Protein AF-A0A932U4M9-F1 (afdb_monomer)

Radius of gyration: 17.14 Å; Cα contacts (8 Å, |Δi|>4): 190; chains: 1; bounding box: 38×39×42 Å

Sequence (176 aa):
MEKLQESHAIDLQWHSYELRPRGAPPISPQYRASIESKRPALYERARTDYGLEMNPGPFGIDSRPALVGVKYAESQGRGNVFHAAVLRAYWQEAQAIDDLDVLTAIAASVGLETEAFRAALTDPLFAEAVDDDIAQAAAYGLQGVPALIFGEKYLVPGAVPYETLVQVVEEVKRKG

Nearest PDB structures (foldseek):
  5cp1-assembly1_A-2  TM=8.939E-01  e=1.500E-07  Deinococcus radiodurans R1 = ATCC 13939 = DSM 20539
  5cnw-assembly1_A  TM=8.885E-01  e=2.488E-07  Deinococcus radiodurans R1 = ATCC 13939 = DSM 20539
  5xwh-assembly1_A  TM=8.785E-01  e=3.116E-07  Deinococcus radiodurans R1 = ATCC 13939 = DSM 20539
  3kzq-assembly3_D-3  TM=7.619E-01  e=5.201E-05  Vibrio parahaemolyticus
  4zl7-assembly1_A  TM=7.193E-01  e=1.146E-03  Pseudomonas aeruginosa PAO1

pLDDT: mean 91.72, std 6.14, range [62.09, 98.75]

Solvent-accessible surface area (backbone atoms only — not comparable to fu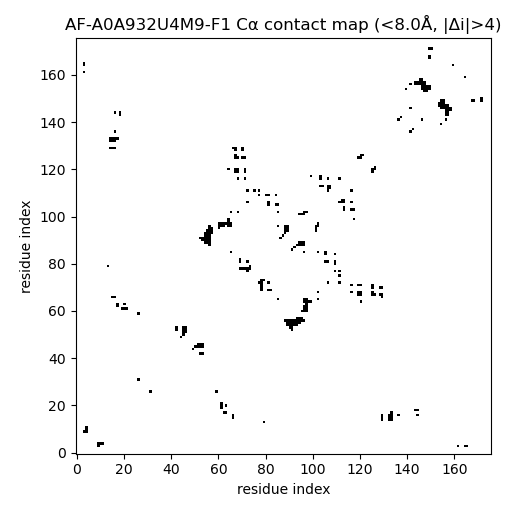ll-atom values): 10321 Å² total; per-residue (Å²): 108,69,73,54,45,74,76,36,100,58,88,86,81,88,73,46,74,70,97,66,50,94,86,56,76,77,83,48,70,67,59,48,52,58,50,62,71,47,44,63,62,52,39,51,45,35,36,74,78,66,70,38,74,71,33,59,27,69,84,90,66,55,58,62,57,45,45,21,46,32,48,50,29,43,79,71,79,36,23,70,62,43,45,52,48,51,51,42,36,26,40,51,64,43,35,54,54,59,37,68,67,55,47,38,54,51,38,43,76,69,72,43,61,49,66,63,49,58,52,42,64,74,35,63,70,28,51,48,56,38,51,52,32,38,53,50,40,50,74,73,64,56,87,66,80,55,62,46,69,49,91,90,70,47,77,44,80,47,90,69,58,70,71,57,53,52,54,51,53,55,52,49,64,76,76,107

Structure (mmCIF, N/CA/C/O backbone):
data_AF-A0A932U4M9-F1
#
_entry.id   AF-A0A932U4M9-F1
#
loop_
_atom_site.group_PDB
_atom_site.id
_atom_site.type_symbol
_atom_site.label_atom_id
_atom_site.label_alt_id
_atom_site.label_comp_id
_atom_site.label_asym_id
_atom_site.label_entity_id
_atom_site.label_seq_id
_atom_site.pdbx_PDB_ins_code
_atom_site.Cartn_x
_atom_site.Cartn_y
_atom_site.Cartn_z
_atom_site.occupancy
_atom_site.B_iso_or_equiv
_atom_site.auth_seq_id
_atom_site.auth_comp_id
_atom_site.auth_asym_id
_atom_site.auth_atom_id
_atom_site.pdbx_PDB_model_num
ATOM 1 N N . MET A 1 1 ? -0.095 5.387 12.270 1.00 78.69 1 MET A N 1
ATOM 2 C CA . MET A 1 1 ? -1.410 4.797 12.597 1.00 78.69 1 MET A CA 1
ATOM 3 C C . MET A 1 1 ? -1.341 3.925 13.837 1.00 78.69 1 MET A C 1
ATOM 5 O O . MET A 1 1 ? -2.195 4.106 14.686 1.00 78.69 1 MET A O 1
ATOM 9 N N . GLU A 1 2 ? -0.299 3.106 14.009 1.00 80.25 2 GLU A N 1
ATOM 10 C CA . GLU A 1 2 ? -0.061 2.303 15.229 1.00 80.25 2 GLU A CA 1
ATOM 11 C C . GLU A 1 2 ? -0.238 3.110 16.525 1.00 80.25 2 GLU A C 1
ATOM 13 O O . GLU A 1 2 ? -1.132 2.820 17.309 1.00 80.25 2 GLU A O 1
ATOM 18 N N . LYS A 1 3 ? 0.476 4.237 16.668 1.00 82.38 3 LYS A N 1
ATOM 19 C CA . LYS A 1 3 ? 0.311 5.162 17.808 1.00 82.38 3 LYS A CA 1
ATOM 20 C C . LYS A 1 3 ? -1.142 5.617 18.046 1.00 82.38 3 LYS A C 1
ATOM 22 O O . LYS A 1 3 ? -1.537 5.870 19.182 1.00 82.38 3 LYS A O 1
ATOM 27 N N . LEU A 1 4 ? -1.942 5.768 16.987 1.00 83.50 4 LEU A N 1
ATOM 28 C CA . LEU A 1 4 ? -3.352 6.161 17.097 1.00 83.50 4 LEU A CA 1
ATOM 29 C C . LEU A 1 4 ? -4.221 4.987 17.573 1.00 83.50 4 LEU A C 1
ATOM 31 O O . LEU A 1 4 ? -5.086 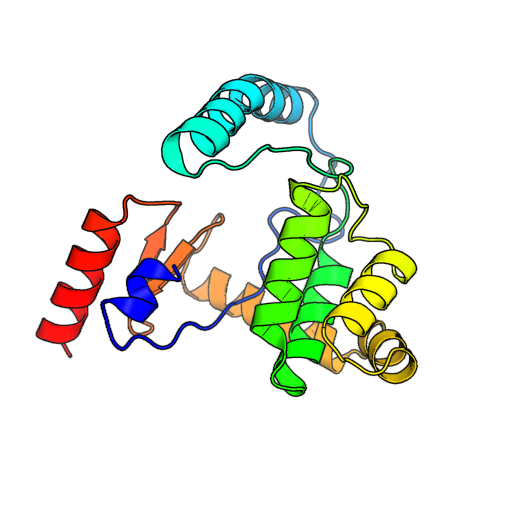5.208 18.409 1.00 83.50 4 LEU A O 1
ATOM 35 N N . GLN A 1 5 ? -3.953 3.762 17.106 1.00 84.56 5 GLN A N 1
ATOM 36 C CA . GLN A 1 5 ? -4.621 2.537 17.574 1.00 84.56 5 GLN A CA 1
ATOM 37 C C . GLN A 1 5 ? -4.255 2.180 19.022 1.00 84.56 5 GLN A C 1
ATOM 39 O O . GLN A 1 5 ? -5.084 1.671 19.766 1.00 84.56 5 GLN A O 1
ATOM 44 N N . GLU A 1 6 ? -3.024 2.462 19.448 1.00 83.75 6 GLU A N 1
ATOM 45 C CA . GLU A 1 6 ? -2.591 2.242 20.834 1.00 83.75 6 GLU A CA 1
ATOM 46 C C . GLU A 1 6 ? -3.241 3.232 21.807 1.00 83.75 6 GLU A C 1
ATOM 48 O O . GLU A 1 6 ? -3.572 2.883 22.938 1.00 83.75 6 GLU A O 1
ATOM 53 N N . SER A 1 7 ? -3.416 4.483 21.376 1.00 85.75 7 SER A N 1
ATOM 54 C CA . SER A 1 7 ? -3.969 5.552 22.214 1.00 85.75 7 SER A CA 1
ATOM 55 C C . SER A 1 7 ? -5.495 5.638 22.178 1.00 85.75 7 SER A C 1
ATOM 57 O O . SER A 1 7 ? -6.094 6.184 23.103 1.00 85.75 7 SER A O 1
ATOM 59 N N . HIS A 1 8 ? -6.133 5.124 21.125 1.00 83.38 8 HIS A N 1
ATOM 60 C CA . HIS A 1 8 ? -7.579 5.152 20.929 1.00 83.38 8 HIS A CA 1
ATOM 61 C C . HIS A 1 8 ? -8.041 3.779 20.443 1.00 83.38 8 HIS A C 1
ATOM 63 O O . HIS A 1 8 ? -7.444 3.217 19.535 1.00 83.38 8 HIS A O 1
ATOM 69 N N . ALA A 1 9 ? -9.143 3.266 20.995 1.00 82.75 9 ALA A N 1
ATOM 70 C CA . ALA A 1 9 ? -9.771 2.032 20.521 1.00 82.75 9 ALA A CA 1
ATOM 71 C C . ALA A 1 9 ? -10.416 2.249 19.139 1.00 82.75 9 ALA A C 1
ATOM 73 O O . ALA A 1 9 ? -11.623 2.461 19.031 1.00 82.75 9 ALA A O 1
ATOM 74 N N . ILE A 1 10 ? -9.588 2.270 18.096 1.00 84.38 10 ILE A N 1
ATOM 75 C CA . ILE A 1 10 ? -9.988 2.388 16.698 1.00 84.38 10 ILE A CA 1
ATOM 76 C C . ILE A 1 10 ? -9.687 1.080 15.970 1.00 84.38 10 ILE A C 1
ATOM 78 O O . ILE A 1 10 ? -8.604 0.507 16.112 1.00 84.38 10 ILE A O 1
ATOM 82 N N . ASP A 1 11 ? -10.650 0.631 15.175 1.00 83.88 11 ASP A N 1
ATOM 83 C CA . ASP A 1 11 ? -10.408 -0.419 14.198 1.00 83.88 11 ASP A CA 1
ATOM 84 C C . ASP A 1 11 ? -9.802 0.210 12.939 1.00 83.88 11 ASP A C 1
ATOM 86 O O . ASP A 1 11 ? -10.274 1.249 12.468 1.00 83.88 11 ASP A O 1
ATOM 90 N N . LEU A 1 12 ? -8.711 -0.370 12.441 1.00 84.88 12 LEU A N 1
ATOM 91 C CA . LEU A 1 12 ? -8.014 0.117 11.254 1.00 84.88 12 LEU A CA 1
ATOM 92 C C . LEU A 1 12 ? -8.169 -0.912 10.150 1.00 84.88 12 LEU A C 1
ATOM 94 O O . LEU A 1 12 ? -7.571 -1.986 10.205 1.00 84.88 12 LEU A O 1
ATOM 98 N N . GLN A 1 13 ? -8.894 -0.515 9.115 1.00 86.56 13 GLN A N 1
ATOM 99 C CA . GLN A 1 13 ? -9.017 -1.275 7.889 1.00 86.56 13 GLN A CA 1
ATOM 100 C C . GLN A 1 13 ? -8.225 -0.591 6.775 1.00 86.56 13 GLN A C 1
ATOM 102 O O . GLN A 1 13 ? -8.331 0.621 6.566 1.00 86.56 13 GLN A O 1
ATOM 107 N N . TRP A 1 14 ? -7.415 -1.375 6.068 1.00 90.38 14 TRP A N 1
ATOM 108 C CA . TRP A 1 14 ? -6.728 -0.922 4.866 1.00 90.38 14 TRP A CA 1
ATOM 109 C C . TRP A 1 14 ? -7.621 -1.144 3.649 1.00 90.38 14 TRP A C 1
ATOM 111 O O . TRP A 1 14 ? -8.297 -2.162 3.539 1.00 90.38 14 TRP A O 1
ATOM 121 N N . HIS A 1 15 ? -7.592 -0.185 2.729 1.00 92.94 15 HIS A N 1
ATOM 122 C CA . HIS A 1 15 ? -8.239 -0.300 1.429 1.00 92.94 15 HIS A CA 1
ATOM 123 C C . HIS A 1 15 ? -7.206 -0.067 0.331 1.00 92.94 15 HIS A C 1
ATOM 125 O O . HIS A 1 15 ? -6.347 0.816 0.426 1.00 92.94 15 HIS A O 1
ATOM 131 N N . SER A 1 16 ? -7.288 -0.889 -0.705 1.00 94.69 16 SER A N 1
ATOM 132 C CA . SER A 1 16 ? -6.449 -0.836 -1.889 1.00 94.69 16 SER A CA 1
ATOM 133 C C . SER A 1 16 ? -6.764 0.404 -2.715 1.00 94.69 16 SER A C 1
ATOM 135 O O . SER A 1 16 ? -7.911 0.816 -2.859 1.00 94.69 16 SER A O 1
ATOM 137 N N . TYR A 1 17 ? -5.728 1.009 -3.286 1.00 93.81 17 TYR A N 1
ATOM 138 C CA . TYR A 1 17 ? -5.887 2.142 -4.185 1.00 93.81 17 TYR A CA 1
ATOM 139 C C . TYR A 1 17 ? -4.744 2.178 -5.189 1.00 93.81 17 TYR A C 1
ATOM 141 O O . TYR A 1 17 ? -3.585 1.953 -4.837 1.00 93.81 17 TYR A O 1
ATOM 149 N N . GLU A 1 18 ? -5.056 2.542 -6.429 1.00 91.31 18 GLU A N 1
ATOM 150 C CA . GLU A 1 18 ? -4.075 2.682 -7.499 1.00 91.31 18 GLU A CA 1
ATOM 151 C C . GLU A 1 18 ? -3.967 4.139 -7.934 1.00 91.31 18 GLU A C 1
ATOM 153 O O . GLU A 1 18 ? -4.872 4.705 -8.542 1.00 91.31 18 GLU A O 1
ATOM 158 N N . LEU A 1 19 ? -2.812 4.757 -7.677 1.00 86.62 19 LEU A N 1
ATOM 159 C CA . LEU A 1 19 ? -2.510 6.083 -8.233 1.00 86.62 19 LEU A CA 1
ATOM 160 C C . LEU A 1 19 ? -2.426 6.050 -9.763 1.00 86.62 19 LEU A C 1
ATOM 162 O O . LEU A 1 19 ? -2.656 7.057 -10.432 1.00 86.62 19 LEU A O 1
ATOM 166 N N . ARG A 1 20 ? -2.022 4.903 -10.308 1.00 86.62 20 ARG A N 1
ATOM 167 C CA . ARG A 1 20 ? -1.816 4.679 -11.734 1.00 86.62 20 ARG A CA 1
ATOM 168 C C . ARG A 1 20 ? -2.322 3.279 -12.089 1.00 86.62 20 ARG A C 1
ATOM 170 O O . ARG A 1 20 ? -1.513 2.356 -12.092 1.00 86.62 20 ARG A O 1
ATOM 177 N N . PRO A 1 21 ? -3.626 3.118 -12.363 1.00 81.00 21 PRO A N 1
ATOM 178 C CA . PRO A 1 21 ? -4.179 1.824 -12.741 1.00 81.00 21 PRO A CA 1
ATOM 179 C C . PRO A 1 21 ? -3.586 1.334 -14.065 1.00 81.00 21 PRO A C 1
ATOM 181 O O . PRO A 1 21 ? -3.017 2.109 -14.849 1.00 81.00 21 PRO A O 1
ATOM 184 N N . ARG A 1 22 ? -3.747 0.038 -14.343 1.00 74.25 22 ARG A N 1
ATOM 185 C CA . ARG A 1 22 ? -3.297 -0.573 -15.599 1.00 74.25 22 ARG A CA 1
ATOM 186 C C . ARG A 1 22 ? -3.824 0.209 -16.807 1.00 74.25 22 ARG A C 1
ATOM 188 O O . ARG A 1 22 ? -5.007 0.516 -16.907 1.00 74.25 22 ARG A O 1
ATOM 195 N N . GLY A 1 23 ? -2.930 0.517 -17.745 1.00 78.12 23 GLY A N 1
ATOM 196 C CA . GLY A 1 23 ? -3.260 1.304 -18.938 1.00 78.12 23 GLY A CA 1
ATOM 197 C C . GLY A 1 23 ? -3.186 2.822 -18.745 1.00 78.12 23 GLY A C 1
ATOM 198 O O . GLY A 1 23 ? -3.383 3.557 -19.712 1.00 78.12 23 GLY A O 1
ATOM 199 N N . ALA A 1 24 ? -2.846 3.313 -17.546 1.00 82.88 24 ALA A N 1
ATOM 200 C CA . ALA A 1 24 ? -2.546 4.725 -17.343 1.00 82.88 24 ALA A CA 1
ATOM 201 C C . ALA A 1 24 ? -1.417 5.193 -18.289 1.00 82.88 24 ALA A C 1
ATOM 203 O O . ALA A 1 24 ? -0.416 4.487 -18.463 1.00 82.88 24 ALA A O 1
ATOM 204 N N . PRO A 1 25 ? -1.525 6.402 -18.873 1.00 85.12 25 PRO A N 1
ATOM 205 C CA . PRO A 1 25 ? -0.523 6.917 -19.801 1.00 85.12 25 PRO A CA 1
ATOM 206 C C . PRO A 1 25 ? 0.848 7.013 -19.120 1.00 85.12 25 PRO A C 1
ATOM 208 O O . PRO A 1 25 ? 0.896 7.306 -17.918 1.00 85.12 25 PRO A O 1
ATOM 211 N N . PRO A 1 26 ? 1.967 6.807 -19.841 1.00 85.06 26 PRO A N 1
ATOM 212 C CA . PRO A 1 26 ? 3.309 6.874 -19.267 1.00 85.06 26 PRO A CA 1
ATOM 213 C C . PRO A 1 26 ? 3.542 8.139 -18.438 1.00 85.06 26 PRO A C 1
ATOM 215 O O . PRO A 1 26 ? 3.002 9.207 -18.729 1.00 85.06 26 PRO A O 1
ATOM 218 N N . ILE A 1 27 ? 4.358 8.022 -17.391 1.00 86.88 27 ILE A N 1
ATOM 219 C CA . ILE A 1 27 ? 4.740 9.171 -16.565 1.00 86.88 27 ILE A CA 1
ATOM 220 C C . ILE A 1 27 ? 5.493 10.172 -17.444 1.00 86.88 27 ILE A C 1
ATOM 222 O O . ILE A 1 27 ? 6.535 9.839 -18.011 1.00 86.88 27 ILE A O 1
ATOM 226 N N . SER A 1 28 ? 4.974 11.398 -17.555 1.00 91.00 28 SER A N 1
ATOM 227 C CA . SER A 1 28 ? 5.647 12.439 -18.330 1.00 91.00 28 SER A CA 1
ATOM 228 C C . SER A 1 28 ? 6.997 12.805 -17.695 1.00 91.00 28 SER A C 1
ATOM 230 O O . SER A 1 28 ? 7.129 12.763 -16.465 1.00 91.00 28 SER A O 1
ATOM 232 N N . PRO A 1 29 ? 7.999 13.224 -18.492 1.00 92.88 29 PRO A N 1
ATOM 233 C CA . PRO A 1 29 ? 9.281 13.680 -17.957 1.00 92.88 29 PRO A CA 1
ATOM 234 C C . PRO A 1 29 ? 9.132 14.814 -16.934 1.00 92.88 29 PRO A C 1
ATOM 236 O O . PRO A 1 29 ? 9.836 14.837 -15.928 1.00 92.88 29 PRO A O 1
ATOM 239 N N . GLN A 1 30 ? 8.177 15.726 -17.149 1.00 93.75 30 GLN A N 1
ATOM 240 C CA . GLN A 1 30 ? 7.910 16.838 -16.235 1.00 93.75 30 GLN A CA 1
ATOM 241 C C . GLN A 1 30 ? 7.345 16.349 -14.898 1.00 93.75 30 GLN A C 1
ATOM 243 O O . GLN A 1 30 ? 7.782 16.803 -13.840 1.00 93.75 30 GLN A O 1
ATOM 248 N N . TYR A 1 31 ? 6.397 15.406 -14.926 1.00 89.50 31 TYR A N 1
ATOM 249 C CA . TYR A 1 31 ? 5.840 14.843 -13.699 1.00 89.50 31 TYR A CA 1
ATOM 250 C C . TYR A 1 31 ? 6.904 14.055 -12.929 1.00 89.50 31 TYR A C 1
ATOM 252 O O . TYR A 1 31 ? 7.046 14.239 -11.720 1.00 89.50 31 TYR A O 1
ATOM 260 N N . ARG A 1 32 ? 7.730 13.273 -13.635 1.00 90.56 32 ARG A N 1
ATOM 261 C CA . ARG A 1 32 ? 8.873 12.565 -13.048 1.00 90.56 32 ARG A CA 1
ATOM 262 C C . ARG A 1 32 ? 9.835 13.514 -12.339 1.00 90.56 32 ARG A C 1
ATOM 264 O O . ARG A 1 32 ? 10.116 13.316 -11.160 1.00 90.56 32 ARG A O 1
ATOM 271 N N . ALA A 1 33 ? 10.265 14.577 -13.018 1.00 92.75 33 ALA A N 1
ATOM 272 C CA . ALA A 1 33 ? 11.158 15.578 -12.441 1.00 92.75 33 ALA A CA 1
ATOM 273 C C . ALA A 1 33 ? 10.553 16.243 -11.190 1.00 92.75 33 ALA A C 1
ATOM 275 O O . ALA A 1 33 ? 11.270 16.550 -10.239 1.00 92.75 33 ALA A O 1
ATOM 276 N N . SER A 1 34 ? 9.227 16.426 -11.151 1.00 92.75 34 SER A N 1
ATOM 277 C CA . SER A 1 34 ? 8.537 16.977 -9.977 1.00 92.75 34 SER A CA 1
ATOM 278 C C . SER A 1 34 ? 8.531 16.038 -8.763 1.00 92.75 34 SER A C 1
ATOM 280 O O . SER A 1 34 ? 8.526 16.509 -7.627 1.00 92.75 34 SER A O 1
ATOM 282 N N . ILE A 1 35 ? 8.530 14.719 -8.989 1.00 90.81 35 ILE A N 1
ATOM 283 C CA . ILE A 1 35 ? 8.649 13.709 -7.929 1.00 90.81 35 ILE A CA 1
ATOM 284 C C . ILE A 1 35 ? 10.096 13.658 -7.443 1.00 90.81 35 ILE A C 1
ATOM 286 O O . ILE A 1 35 ? 10.353 13.729 -6.242 1.00 90.81 35 ILE A O 1
ATOM 290 N N . GLU A 1 36 ? 11.043 13.582 -8.378 1.00 91.94 36 GLU A N 1
ATOM 291 C CA . GLU A 1 36 ? 12.474 13.498 -8.084 1.00 91.94 36 GLU A CA 1
ATOM 292 C C . GLU A 1 36 ? 12.970 14.721 -7.301 1.00 91.94 36 GLU A C 1
ATOM 294 O O . GLU A 1 36 ? 13.728 14.556 -6.347 1.00 91.94 36 GLU A O 1
ATOM 299 N N . SER A 1 37 ? 12.482 15.929 -7.607 1.00 94.88 37 SER A N 1
ATOM 300 C CA . SER A 1 37 ? 12.868 17.152 -6.885 1.00 94.88 37 SER A CA 1
ATOM 301 C C . SER A 1 37 ? 12.367 17.210 -5.437 1.00 94.88 37 SER A C 1
ATOM 303 O O . SER A 1 37 ? 13.017 17.816 -4.588 1.00 94.88 37 SER A O 1
ATOM 305 N N . LYS A 1 38 ? 11.236 16.562 -5.127 1.00 92.69 38 LYS A N 1
ATOM 306 C CA . LYS A 1 38 ? 10.660 16.502 -3.769 1.00 92.69 38 LYS A CA 1
ATOM 307 C C . LYS A 1 38 ? 11.242 15.372 -2.921 1.00 92.69 38 LYS A C 1
ATOM 309 O O . LYS A 1 38 ? 11.125 15.396 -1.696 1.00 92.69 38 LYS A O 1
ATOM 314 N N . ARG A 1 39 ? 11.865 14.383 -3.563 1.00 92.81 39 ARG A N 1
ATOM 315 C CA . ARG A 1 39 ? 12.345 13.152 -2.930 1.00 92.81 39 ARG A CA 1
ATOM 316 C C . ARG A 1 39 ? 13.365 13.385 -1.802 1.00 92.81 39 ARG A C 1
ATOM 318 O O . ARG A 1 39 ? 13.183 12.777 -0.751 1.00 92.81 39 ARG A O 1
ATOM 325 N N . PRO A 1 40 ? 14.363 14.286 -1.932 1.00 94.75 40 PRO A N 1
ATOM 326 C CA . PRO A 1 40 ? 15.310 14.550 -0.846 1.00 94.75 40 PRO A CA 1
ATOM 327 C C . PRO A 1 40 ? 14.633 15.060 0.431 1.00 94.75 40 PRO A C 1
ATOM 329 O O . PRO A 1 40 ? 14.930 14.577 1.518 1.00 94.75 40 PRO A O 1
ATOM 332 N N . ALA A 1 41 ? 13.677 15.986 0.299 1.00 94.12 41 ALA A N 1
ATOM 333 C CA . ALA A 1 41 ? 12.944 16.523 1.443 1.00 94.12 41 ALA A CA 1
ATOM 334 C C . ALA A 1 41 ? 12.057 15.460 2.109 1.00 94.12 41 ALA A C 1
ATOM 336 O O . ALA A 1 41 ? 11.961 15.416 3.333 1.00 94.12 41 ALA A O 1
ATOM 337 N N . LEU A 1 42 ? 11.432 14.584 1.313 1.00 91.56 42 LEU A N 1
ATOM 338 C CA . LEU A 1 42 ? 10.665 13.452 1.834 1.00 91.56 42 LEU A CA 1
ATOM 339 C C . LEU A 1 42 ? 11.548 12.503 2.655 1.00 91.56 42 LEU A C 1
ATOM 341 O O . LEU A 1 42 ? 11.138 12.076 3.729 1.00 91.56 42 LEU A O 1
ATOM 345 N N . TYR A 1 43 ? 12.741 12.174 2.160 1.00 94.25 43 TYR A N 1
ATOM 346 C CA . TYR A 1 43 ? 13.642 11.230 2.828 1.00 94.25 43 TYR A CA 1
ATOM 347 C C . TYR A 1 43 ? 14.225 11.809 4.103 1.00 94.25 43 TYR A C 1
ATOM 349 O O . TYR A 1 43 ? 14.249 11.132 5.124 1.00 94.25 43 TYR A O 1
ATOM 357 N N . GLU A 1 44 ? 14.631 13.077 4.060 1.00 95.25 44 GLU A N 1
ATOM 358 C CA . GLU A 1 44 ? 15.110 13.761 5.252 1.00 95.25 44 GLU A CA 1
ATOM 359 C C . GLU A 1 44 ? 14.031 13.767 6.334 1.00 95.25 44 GLU A C 1
ATOM 361 O O . GLU A 1 44 ? 14.306 13.404 7.471 1.00 95.25 44 GLU A O 1
ATOM 366 N N . ARG A 1 45 ? 12.779 14.055 5.962 1.00 90.94 45 ARG A N 1
ATOM 367 C CA . ARG A 1 45 ? 11.653 13.995 6.893 1.00 90.94 45 ARG A CA 1
ATOM 368 C C . ARG A 1 45 ? 11.405 12.586 7.437 1.00 90.94 45 ARG A C 1
ATOM 370 O O . ARG A 1 45 ? 11.148 12.432 8.625 1.00 90.94 45 ARG A O 1
ATOM 377 N N . ALA A 1 46 ? 11.481 11.556 6.592 1.00 91.56 46 ALA A N 1
ATOM 378 C CA . ALA A 1 46 ? 11.349 10.165 7.028 1.00 91.56 46 ALA A CA 1
ATOM 379 C C . ALA A 1 46 ? 12.405 9.807 8.089 1.00 91.56 46 ALA A C 1
ATOM 381 O O . ALA A 1 46 ? 12.085 9.210 9.120 1.00 91.56 46 ALA A O 1
ATOM 382 N N . ARG A 1 47 ? 13.642 10.262 7.878 1.00 94.56 47 ARG A N 1
ATOM 383 C CA . ARG A 1 47 ? 14.766 10.054 8.788 1.00 94.56 47 ARG A CA 1
ATOM 384 C C . ARG A 1 47 ? 14.611 10.838 10.092 1.00 94.56 47 ARG A C 1
ATOM 386 O O . ARG A 1 47 ? 14.817 10.272 11.160 1.00 94.56 47 ARG A O 1
ATOM 393 N N . THR A 1 48 ? 14.252 12.121 10.033 1.00 94.00 48 THR A N 1
ATOM 394 C CA . THR A 1 48 ? 14.175 12.984 11.224 1.00 94.00 48 THR A CA 1
ATOM 395 C C . THR A 1 48 ? 12.948 12.716 12.080 1.00 94.00 48 THR A C 1
ATOM 397 O O . THR A 1 48 ? 13.063 12.670 13.302 1.00 94.00 48 THR A O 1
ATOM 400 N N . ASP A 1 49 ? 11.785 12.542 11.454 1.00 88.50 49 ASP A N 1
ATOM 401 C CA . ASP A 1 49 ? 10.506 12.472 12.165 1.00 88.50 49 ASP A CA 1
ATOM 402 C C . ASP A 1 49 ? 10.193 11.037 12.607 1.00 88.50 49 ASP A C 1
ATOM 404 O O . ASP A 1 49 ? 9.497 10.834 13.603 1.00 88.50 49 ASP A O 1
ATOM 408 N N . TYR A 1 50 ? 10.699 10.041 11.867 1.00 86.12 50 TYR A N 1
ATOM 409 C CA . TYR A 1 50 ? 10.333 8.634 12.049 1.00 86.12 50 TYR A CA 1
ATOM 410 C C . TYR A 1 50 ? 11.530 7.683 12.181 1.00 86.12 50 TYR A C 1
ATOM 412 O O . TYR A 1 50 ? 11.321 6.498 12.426 1.00 86.12 50 TYR A O 1
ATOM 420 N N . GLY A 1 51 ? 12.773 8.159 12.036 1.00 91.06 51 GLY A N 1
ATOM 421 C CA . GLY A 1 51 ? 13.961 7.298 12.097 1.00 91.06 51 GLY A CA 1
ATOM 422 C C . GLY A 1 51 ? 14.046 6.284 10.952 1.00 91.06 51 GLY A C 1
ATOM 423 O O . GLY A 1 51 ? 14.684 5.245 11.109 1.00 91.06 51 GLY A O 1
ATOM 424 N N . LEU A 1 52 ? 13.378 6.554 9.826 1.00 91.12 52 LEU A N 1
ATOM 425 C CA . LEU A 1 52 ? 13.291 5.647 8.684 1.00 91.12 52 LEU A CA 1
ATOM 426 C C . LEU A 1 52 ? 14.268 6.057 7.582 1.00 91.12 52 LEU A C 1
ATOM 428 O O . LEU A 1 52 ? 14.180 7.158 7.039 1.00 91.12 52 LEU A O 1
ATOM 432 N N . GLU A 1 53 ? 15.152 5.135 7.211 1.00 94.62 53 GLU A N 1
ATOM 433 C CA . GLU A 1 53 ? 15.989 5.264 6.018 1.00 94.62 53 GLU A CA 1
ATOM 434 C C . GLU A 1 53 ? 15.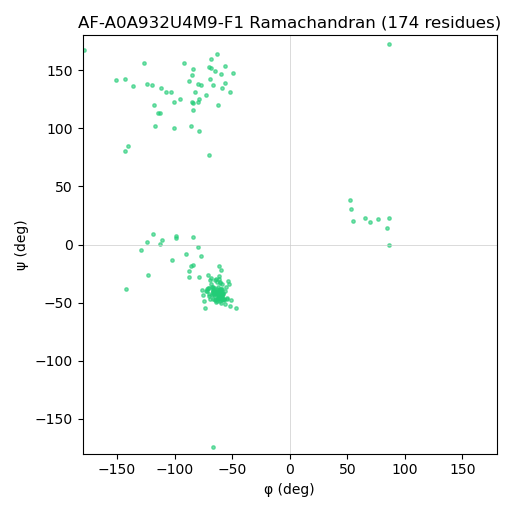214 4.775 4.788 1.00 94.62 53 GLU A C 1
ATOM 436 O O . GLU A 1 53 ? 14.743 3.639 4.735 1.00 94.62 53 GLU A O 1
ATOM 441 N N . MET A 1 54 ? 15.065 5.652 3.795 1.00 95.00 54 MET A N 1
ATOM 442 C CA . MET A 1 54 ? 14.270 5.392 2.593 1.00 95.00 54 MET A CA 1
ATOM 443 C C . MET A 1 54 ? 15.155 4.890 1.449 1.00 95.00 54 MET A C 1
ATOM 445 O O . MET A 1 54 ? 16.081 5.574 1.013 1.00 95.00 54 MET A O 1
ATOM 449 N N . ASN A 1 55 ? 14.807 3.739 0.887 1.00 95.88 55 ASN A N 1
ATOM 450 C CA . ASN A 1 55 ? 15.440 3.141 -0.282 1.00 95.88 55 ASN A CA 1
ATOM 451 C C . ASN A 1 55 ? 14.359 2.464 -1.146 1.00 95.88 55 ASN A C 1
ATOM 453 O O . ASN A 1 55 ? 14.127 1.260 -1.010 1.00 95.88 55 ASN A O 1
ATOM 457 N N . PRO A 1 56 ? 13.628 3.242 -1.972 1.00 94.81 56 PRO A N 1
ATOM 458 C CA . PRO A 1 56 ? 12.481 2.729 -2.698 1.00 94.81 56 PRO A CA 1
ATOM 459 C C . PRO A 1 56 ? 12.892 1.758 -3.802 1.00 94.81 56 PRO A C 1
ATOM 461 O O . PRO A 1 56 ? 13.955 1.899 -4.411 1.00 94.81 56 PRO A O 1
ATOM 464 N N . GLY A 1 57 ? 11.980 0.849 -4.122 1.00 95.00 57 GLY A N 1
ATOM 465 C CA . GLY A 1 57 ? 12.066 -0.036 -5.265 1.00 95.00 57 GLY A CA 1
ATOM 466 C C . GLY A 1 57 ? 11.966 0.698 -6.603 1.00 95.00 57 GLY A C 1
ATOM 467 O O . GLY A 1 57 ? 11.951 1.937 -6.671 1.00 95.00 57 GLY A O 1
ATOM 468 N N . PRO A 1 58 ? 11.914 -0.069 -7.701 1.00 93.56 58 PRO A N 1
ATOM 469 C CA . PRO A 1 58 ? 11.878 0.488 -9.042 1.00 93.56 58 PRO A CA 1
ATOM 470 C C . PRO A 1 58 ? 10.675 1.415 -9.243 1.00 93.56 58 PRO A C 1
ATOM 472 O O . PRO A 1 58 ? 9.543 1.116 -8.872 1.00 93.56 58 PRO A O 1
ATOM 475 N N . PHE A 1 59 ? 10.925 2.569 -9.855 1.00 89.88 59 PHE A N 1
ATOM 476 C CA . PHE A 1 59 ? 9.883 3.553 -10.113 1.00 89.88 59 PHE A CA 1
ATOM 477 C C . PHE A 1 59 ? 9.004 3.143 -11.298 1.00 89.88 59 PHE A C 1
ATOM 479 O O . PHE A 1 59 ? 9.518 2.786 -12.357 1.00 89.88 59 PHE A O 1
ATOM 486 N N . GLY A 1 60 ? 7.687 3.314 -11.158 1.00 87.19 60 GLY A N 1
ATOM 487 C CA . GLY A 1 60 ? 6.729 3.100 -12.247 1.00 87.19 60 GLY A CA 1
ATOM 488 C C . GLY A 1 60 ? 6.274 1.652 -12.429 1.00 87.19 60 GLY A C 1
ATOM 489 O O . GLY A 1 60 ? 5.684 1.353 -13.464 1.00 87.19 60 GLY A O 1
ATOM 490 N N . ILE A 1 61 ? 6.534 0.790 -11.444 1.00 91.00 61 I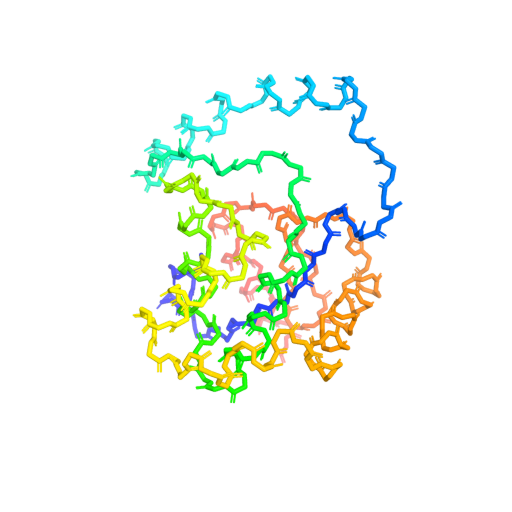LE A N 1
ATOM 491 C CA . ILE A 1 61 ? 5.998 -0.574 -11.384 1.00 91.00 61 ILE A CA 1
ATOM 492 C C . ILE A 1 61 ? 4.484 -0.588 -11.140 1.00 91.00 61 ILE A C 1
ATOM 494 O O . ILE A 1 61 ? 3.913 0.389 -10.643 1.00 91.00 61 ILE A O 1
ATOM 498 N N . ASP A 1 62 ? 3.845 -1.704 -11.486 1.00 91.88 62 ASP A N 1
ATOM 499 C CA . ASP A 1 62 ? 2.421 -1.947 -11.244 1.00 91.88 62 ASP A CA 1
ATOM 500 C C . ASP A 1 62 ? 2.213 -2.480 -9.818 1.00 91.88 62 ASP A C 1
ATOM 502 O O . ASP A 1 62 ? 2.669 -3.567 -9.482 1.00 91.88 62 ASP A O 1
ATOM 506 N N . SER A 1 63 ? 1.515 -1.735 -8.958 1.00 94.81 63 SER A N 1
ATOM 507 C CA . SER A 1 63 ? 1.222 -2.194 -7.595 1.00 94.81 63 SER A CA 1
ATOM 508 C C . SER A 1 63 ? 0.095 -3.228 -7.525 1.00 94.81 63 SER A C 1
ATOM 510 O O . SER A 1 63 ? -0.099 -3.813 -6.458 1.00 94.81 63 SER A O 1
ATOM 512 N N . ARG A 1 64 ? -0.650 -3.474 -8.616 1.00 95.62 64 ARG A N 1
ATOM 513 C CA . ARG A 1 64 ? -1.806 -4.386 -8.632 1.00 95.62 64 ARG A CA 1
ATOM 514 C C . ARG A 1 64 ? -1.493 -5.766 -8.047 1.00 95.62 64 ARG A C 1
ATOM 516 O O . ARG A 1 64 ? -2.274 -6.203 -7.204 1.00 95.62 64 ARG A O 1
ATOM 523 N N . PRO A 1 65 ? -0.391 -6.459 -8.408 1.00 96.69 65 PRO A N 1
ATOM 524 C CA . PRO A 1 65 ? -0.104 -7.783 -7.853 1.00 96.69 65 PRO A CA 1
ATOM 525 C C . PRO A 1 65 ? 0.044 -7.754 -6.328 1.00 96.69 65 PRO A C 1
ATOM 527 O O . PRO A 1 65 ? -0.480 -8.624 -5.633 1.00 96.69 65 PRO A O 1
ATOM 530 N N . ALA A 1 66 ? 0.683 -6.712 -5.791 1.00 97.56 66 ALA A N 1
ATOM 531 C CA . ALA A 1 66 ? 0.830 -6.537 -4.353 1.00 97.56 66 ALA A CA 1
ATOM 532 C C . ALA A 1 66 ? -0.520 -6.272 -3.666 1.00 97.56 66 ALA A C 1
ATOM 534 O O . ALA A 1 66 ? -0.781 -6.836 -2.605 1.00 97.56 66 ALA A O 1
ATOM 535 N N . LEU A 1 67 ? -1.393 -5.462 -4.279 1.00 97.69 67 LEU A N 1
ATOM 536 C CA . LEU A 1 67 ? -2.743 -5.175 -3.771 1.00 97.69 67 LEU A CA 1
ATOM 537 C C . LEU A 1 67 ? 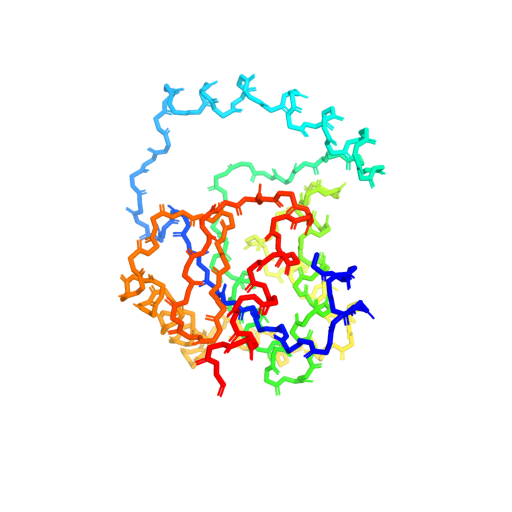-3.626 -6.433 -3.750 1.00 97.69 67 LEU A C 1
ATOM 539 O O . LEU A 1 67 ? -4.284 -6.709 -2.750 1.00 97.69 67 LEU A O 1
ATOM 543 N N . VAL A 1 68 ? -3.575 -7.246 -4.807 1.00 98.00 68 VAL A N 1
ATOM 544 C CA . VAL A 1 68 ? -4.245 -8.558 -4.859 1.00 98.00 68 VAL A CA 1
ATOM 545 C C . VAL A 1 68 ? -3.718 -9.472 -3.747 1.00 98.00 68 VAL A C 1
ATOM 547 O O . VAL A 1 68 ? -4.499 -10.089 -3.021 1.00 98.00 68 VAL A O 1
ATOM 550 N N . GLY A 1 69 ? -2.397 -9.504 -3.546 1.00 98.19 69 GLY A N 1
ATOM 551 C CA . GLY A 1 69 ? -1.769 -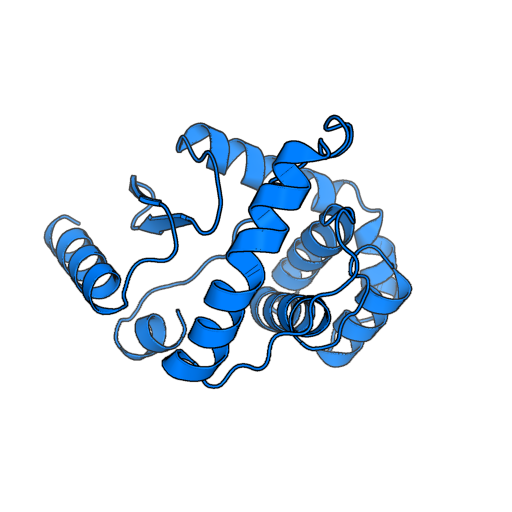10.242 -2.449 1.00 98.19 69 GLY A CA 1
ATOM 552 C C . GLY A 1 69 ? -2.246 -9.792 -1.063 1.00 98.19 69 GLY A C 1
ATOM 553 O O . GLY A 1 69 ? -2.470 -10.635 -0.193 1.00 98.19 69 GLY A O 1
ATOM 554 N N . VAL A 1 70 ? -2.471 -8.486 -0.861 1.00 98.06 70 VAL A N 1
ATOM 555 C CA . VAL A 1 70 ? -3.059 -7.947 0.378 1.00 98.06 70 VAL A CA 1
ATOM 556 C C . VAL A 1 70 ? -4.473 -8.492 0.587 1.00 98.06 70 VAL A C 1
ATOM 558 O O . VAL A 1 70 ? -4.757 -8.965 1.684 1.00 98.06 70 VAL A O 1
ATOM 561 N N . LYS A 1 71 ? -5.328 -8.525 -0.445 1.00 98.31 71 LYS A N 1
ATOM 562 C CA . LYS A 1 71 ? -6.695 -9.073 -0.336 1.00 98.31 71 LYS A CA 1
ATOM 563 C C . LYS A 1 71 ? -6.725 -10.543 0.046 1.00 98.31 71 LYS A C 1
ATOM 565 O O . LYS A 1 71 ? -7.501 -10.949 0.914 1.00 98.31 71 LYS A O 1
ATOM 570 N N . TYR A 1 72 ? -5.832 -11.338 -0.530 1.00 98.44 72 TYR A N 1
ATOM 571 C CA . TYR A 1 72 ? -5.674 -12.715 -0.086 1.00 98.44 72 TYR A CA 1
ATOM 572 C C . TYR A 1 72 ? -5.200 -12.788 1.369 1.00 98.44 72 TYR A C 1
ATOM 574 O O . TYR A 1 72 ? -5.806 -13.494 2.176 1.00 98.44 72 TYR A O 1
ATOM 582 N N . ALA A 1 73 ? -4.167 -12.031 1.744 1.00 98.06 73 ALA A N 1
ATOM 583 C CA . ALA A 1 73 ? -3.650 -12.027 3.109 1.00 98.06 73 ALA A CA 1
ATOM 584 C C . ALA A 1 73 ? -4.713 -11.598 4.138 1.00 98.06 73 ALA A C 1
ATOM 586 O O . ALA A 1 73 ? -4.780 -12.178 5.223 1.00 98.06 73 ALA A O 1
ATOM 587 N N . GLU A 1 74 ? -5.570 -10.629 3.808 1.00 96.75 74 GLU A N 1
ATOM 588 C CA . GLU A 1 74 ? -6.729 -10.217 4.611 1.00 96.75 74 GLU A CA 1
ATOM 589 C C . GLU A 1 74 ? -7.683 -11.387 4.863 1.00 96.75 74 GLU A C 1
ATOM 591 O O . GLU A 1 74 ? -8.023 -11.644 6.018 1.00 96.75 74 GLU A O 1
ATOM 596 N N . SER A 1 75 ? -8.022 -12.165 3.826 1.00 97.00 75 SER A N 1
ATOM 597 C CA . SER A 1 75 ? -8.881 -13.356 3.963 1.00 97.00 75 SER A CA 1
ATOM 598 C C . SER A 1 75 ? -8.309 -14.422 4.911 1.00 97.00 75 SER A C 1
ATOM 600 O O . SER A 1 75 ? -9.053 -15.228 5.465 1.00 97.00 75 SER A O 1
ATOM 602 N N . GLN A 1 76 ? -6.991 -14.403 5.129 1.00 97.81 76 GLN A N 1
ATOM 603 C CA . GLN A 1 76 ? -6.267 -15.305 6.027 1.00 97.81 76 GLN A CA 1
ATOM 604 C C . GLN A 1 76 ? -5.966 -14.675 7.402 1.00 97.81 76 GLN A C 1
ATOM 606 O O . GLN A 1 76 ? -5.207 -15.240 8.191 1.00 97.81 76 GLN A O 1
ATOM 611 N N . GLY A 1 77 ? -6.502 -13.484 7.701 1.00 96.06 77 GLY A N 1
ATOM 612 C CA . GLY A 1 77 ? -6.234 -12.757 8.949 1.00 96.06 77 GLY A CA 1
ATOM 613 C C . GLY A 1 77 ? -4.802 -12.212 9.060 1.00 96.06 77 GLY A C 1
ATOM 614 O O . GLY A 1 77 ? -4.321 -11.931 10.156 1.00 96.06 77 GLY A O 1
ATOM 615 N N . ARG A 1 78 ? -4.095 -12.083 7.932 1.00 96.75 78 ARG A N 1
ATOM 616 C CA . ARG A 1 78 ? -2.684 -11.666 7.824 1.00 96.75 78 ARG A CA 1
ATOM 617 C C . ARG A 1 78 ? -2.497 -10.374 7.019 1.00 96.75 78 ARG A C 1
ATOM 619 O O . ARG A 1 78 ? -1.360 -9.995 6.749 1.00 96.75 78 ARG A O 1
ATOM 626 N N . GLY A 1 79 ? -3.582 -9.681 6.667 1.00 94.94 79 GLY A N 1
ATOM 627 C CA . GLY A 1 79 ? -3.559 -8.471 5.834 1.00 94.94 79 GLY A CA 1
ATOM 628 C C . GLY A 1 79 ? -2.585 -7.403 6.335 1.00 94.94 79 GLY A C 1
ATOM 629 O O . GLY A 1 79 ? -1.684 -7.001 5.604 1.00 94.94 79 GLY A O 1
ATOM 630 N N . ASN A 1 80 ? -2.686 -7.023 7.613 1.00 92.62 80 ASN A N 1
ATOM 631 C CA . ASN A 1 80 ? -1.846 -5.973 8.205 1.00 92.62 80 ASN A CA 1
ATOM 632 C C . ASN A 1 80 ? -0.347 -6.303 8.152 1.00 92.62 80 ASN A C 1
ATOM 634 O O . ASN A 1 80 ? 0.461 -5.463 7.757 1.00 92.62 80 ASN A O 1
ATOM 638 N N . VAL A 1 81 ? 0.031 -7.529 8.530 1.00 95.88 81 VAL A N 1
ATOM 639 C CA . VAL A 1 81 ? 1.444 -7.941 8.551 1.00 95.88 81 VAL A CA 1
ATOM 640 C C . VAL A 1 81 ? 2.010 -8.094 7.141 1.00 95.88 81 VAL A C 1
ATOM 642 O O . VAL A 1 81 ? 3.149 -7.699 6.901 1.00 95.88 81 VAL A O 1
ATOM 645 N N . PHE A 1 82 ? 1.213 -8.593 6.192 1.00 97.94 82 PHE A N 1
ATOM 646 C CA . PHE A 1 82 ? 1.609 -8.676 4.788 1.00 97.94 82 PHE A CA 1
ATOM 647 C C . PHE A 1 82 ? 1.773 -7.280 4.174 1.00 97.94 82 PHE A C 1
ATOM 649 O O . PHE A 1 82 ? 2.801 -6.994 3.565 1.00 97.94 82 PHE A O 1
ATOM 656 N N . HIS A 1 83 ? 0.811 -6.381 4.395 1.00 96.62 83 HIS A N 1
ATOM 657 C CA . HIS A 1 83 ? 0.867 -5.003 3.912 1.00 96.62 83 HIS A CA 1
ATOM 658 C C . HIS A 1 83 ? 2.110 -4.262 4.428 1.00 96.62 83 HIS A C 1
ATOM 660 O O . HIS A 1 83 ? 2.839 -3.652 3.645 1.00 96.62 83 HIS A O 1
ATOM 666 N N . ALA A 1 84 ? 2.403 -4.368 5.728 1.00 95.38 84 ALA A N 1
ATOM 667 C CA . ALA A 1 84 ? 3.603 -3.781 6.318 1.00 95.38 84 ALA A CA 1
ATOM 668 C C . ALA A 1 84 ? 4.892 -4.346 5.694 1.00 95.38 84 ALA A C 1
ATOM 670 O O . ALA A 1 84 ? 5.822 -3.590 5.403 1.00 95.38 84 ALA A O 1
ATOM 671 N N . ALA A 1 85 ? 4.938 -5.657 5.437 1.00 98.19 85 ALA A N 1
ATOM 672 C CA . ALA A 1 85 ? 6.080 -6.302 4.800 1.00 98.19 85 ALA A CA 1
ATOM 673 C C . ALA A 1 85 ? 6.267 -5.857 3.337 1.00 98.19 85 ALA A C 1
ATOM 675 O O . ALA A 1 85 ? 7.393 -5.572 2.939 1.00 98.19 85 ALA A O 1
ATOM 676 N N . VAL A 1 86 ? 5.186 -5.690 2.564 1.00 98.25 86 VAL A N 1
ATOM 677 C CA . VAL A 1 86 ? 5.234 -5.126 1.200 1.00 98.25 86 VAL A CA 1
ATOM 678 C C . VAL A 1 86 ? 5.742 -3.684 1.210 1.00 98.25 86 VAL A C 1
ATOM 680 O O . VAL A 1 86 ? 6.619 -3.334 0.418 1.00 98.25 86 VAL A O 1
ATOM 683 N N . LEU A 1 87 ? 5.239 -2.840 2.119 1.00 95.88 87 LEU A N 1
ATOM 684 C CA . LEU A 1 87 ? 5.718 -1.462 2.250 1.00 95.88 87 LEU A CA 1
ATOM 685 C C . LEU A 1 87 ? 7.204 -1.417 2.607 1.00 95.88 87 LEU A C 1
ATOM 687 O O . LEU A 1 87 ? 7.926 -0.593 2.056 1.00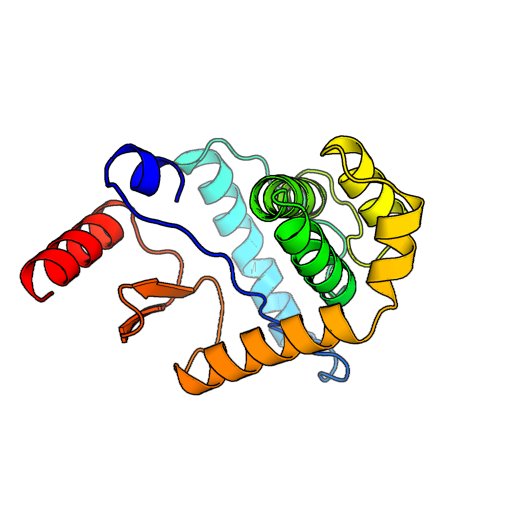 95.88 87 LEU A O 1
ATOM 691 N N . ARG A 1 88 ? 7.675 -2.299 3.494 1.00 97.12 88 ARG A N 1
ATOM 692 C CA . ARG A 1 88 ? 9.097 -2.413 3.835 1.00 97.12 88 ARG A CA 1
ATOM 693 C C . ARG A 1 88 ? 9.931 -2.859 2.633 1.00 97.12 88 ARG A C 1
ATOM 695 O O . ARG A 1 88 ? 10.910 -2.187 2.310 1.00 97.12 88 ARG A O 1
ATOM 702 N N . ALA A 1 89 ? 9.513 -3.924 1.952 1.00 98.31 89 ALA A N 1
ATOM 703 C CA . ALA A 1 89 ? 10.187 -4.457 0.773 1.00 98.31 89 ALA A CA 1
ATOM 704 C C . ALA A 1 89 ? 10.370 -3.376 -0.304 1.00 98.31 89 ALA A C 1
ATOM 706 O O . ALA A 1 89 ? 11.467 -3.182 -0.829 1.00 98.31 89 ALA A O 1
ATOM 707 N N . TYR A 1 90 ? 9.316 -2.602 -0.574 1.00 97.88 90 TYR A N 1
ATOM 708 C CA . TYR A 1 90 ? 9.396 -1.516 -1.539 1.00 97.88 90 TYR A CA 1
ATOM 709 C C . TYR A 1 90 ? 10.173 -0.314 -1.002 1.00 97.88 90 TYR A C 1
ATOM 711 O O . TYR A 1 90 ? 11.108 0.121 -1.653 1.00 97.88 90 TYR A O 1
ATOM 719 N N . TRP A 1 91 ? 9.818 0.257 0.153 1.00 96.12 91 TRP A N 1
ATOM 720 C CA . TRP A 1 91 ? 10.336 1.565 0.581 1.00 96.12 91 TRP A CA 1
ATOM 721 C C . TRP A 1 91 ? 11.696 1.536 1.279 1.00 96.12 91 TRP A C 1
ATOM 723 O O . TRP A 1 91 ? 12.318 2.592 1.381 1.00 96.12 91 TRP A O 1
ATOM 733 N N . GLN A 1 92 ? 12.152 0.383 1.769 1.00 96.50 92 GLN A N 1
ATOM 734 C CA . GLN A 1 92 ? 13.402 0.255 2.532 1.00 96.50 92 GLN A CA 1
ATOM 735 C C . GLN A 1 92 ? 14.383 -0.748 1.910 1.00 96.50 92 GLN A C 1
ATOM 737 O O . GLN A 1 92 ? 15.593 -0.619 2.090 1.00 96.50 92 GLN A O 1
ATOM 742 N N . GLU A 1 93 ? 13.892 -1.739 1.165 1.00 97.75 93 GLU A N 1
ATOM 743 C CA . GLU A 1 93 ? 14.720 -2.842 0.652 1.00 97.75 93 GLU A CA 1
ATOM 744 C C . GLU A 1 93 ? 14.907 -2.802 -0.872 1.00 97.75 93 GLU A C 1
ATOM 746 O O . GLU A 1 93 ? 15.546 -3.687 -1.437 1.00 97.75 93 GLU A O 1
ATOM 751 N N . ALA A 1 94 ? 14.392 -1.762 -1.535 1.00 97.75 94 ALA A N 1
ATOM 752 C CA . ALA A 1 94 ? 14.459 -1.559 -2.979 1.00 97.75 94 ALA A CA 1
ATOM 753 C C . ALA A 1 94 ? 13.947 -2.739 -3.833 1.00 97.75 94 ALA A C 1
ATOM 755 O O . ALA A 1 94 ? 14.408 -2.940 -4.960 1.00 97.75 94 ALA A O 1
ATOM 756 N N . GLN A 1 95 ? 12.982 -3.511 -3.330 1.00 98.31 95 GLN A N 1
ATOM 757 C CA . GLN A 1 95 ? 12.430 -4.657 -4.050 1.00 98.31 95 GLN A CA 1
ATOM 758 C C . GLN A 1 95 ? 11.324 -4.264 -5.040 1.00 98.31 95 GLN A C 1
ATOM 760 O O . GLN A 1 95 ? 10.600 -3.281 -4.856 1.00 98.31 95 GLN A O 1
ATOM 765 N N . ALA A 1 96 ? 11.195 -5.062 -6.100 1.00 97.62 96 ALA A N 1
ATOM 766 C CA . ALA A 1 96 ? 10.156 -4.944 -7.117 1.00 97.62 96 ALA A CA 1
ATOM 767 C C . ALA A 1 96 ? 8.899 -5.700 -6.659 1.00 97.62 96 ALA A C 1
ATOM 769 O O . ALA A 1 96 ? 8.855 -6.924 -6.693 1.00 97.62 96 ALA A O 1
ATOM 770 N N . ILE A 1 97 ? 7.888 -4.975 -6.176 1.00 97.25 97 ILE A N 1
ATOM 771 C CA . ILE A 1 97 ? 6.648 -5.575 -5.642 1.00 97.25 97 ILE A CA 1
ATOM 772 C C . ILE A 1 97 ? 5.613 -5.918 -6.729 1.00 97.25 97 ILE A C 1
ATOM 774 O O . ILE A 1 97 ? 4.493 -6.304 -6.413 1.00 97.25 97 ILE A O 1
ATOM 778 N N . ASP A 1 98 ? 5.975 -5.774 -8.002 1.00 95.50 98 ASP A N 1
ATOM 779 C CA . ASP A 1 98 ? 5.274 -6.333 -9.161 1.00 95.50 98 ASP A CA 1
ATOM 780 C C . ASP A 1 98 ? 5.791 -7.734 -9.543 1.00 95.50 98 ASP A C 1
ATOM 782 O O . ASP A 1 98 ? 5.177 -8.416 -10.364 1.00 95.50 98 ASP A O 1
ATOM 786 N N . ASP A 1 99 ? 6.885 -8.188 -8.922 1.00 97.50 99 ASP A N 1
ATOM 787 C CA . ASP A 1 99 ? 7.438 -9.531 -9.083 1.00 97.50 99 ASP A CA 1
ATOM 788 C C . ASP A 1 99 ? 6.722 -10.537 -8.160 1.00 97.50 99 ASP A C 1
ATOM 790 O O . ASP A 1 99 ? 6.700 -10.407 -6.931 1.00 97.50 99 ASP A O 1
ATOM 794 N N . LEU A 1 100 ? 6.144 -11.581 -8.760 1.00 97.31 100 LEU A N 1
ATOM 795 C CA . LEU A 1 100 ? 5.408 -12.625 -8.044 1.00 97.31 100 LEU A CA 1
ATOM 796 C C . LEU A 1 100 ? 6.308 -13.437 -7.102 1.00 97.31 100 LEU A C 1
ATOM 798 O O . LEU A 1 100 ? 5.828 -13.909 -6.070 1.00 97.31 100 LEU A O 1
ATOM 802 N N . ASP A 1 101 ? 7.592 -13.606 -7.417 1.00 98.25 101 ASP A N 1
ATOM 803 C CA . ASP A 1 101 ? 8.531 -14.337 -6.566 1.00 98.25 101 ASP A CA 1
ATOM 804 C C . ASP A 1 101 ? 8.888 -13.522 -5.321 1.00 98.25 101 ASP A C 1
ATOM 806 O O . ASP A 1 101 ? 8.903 -14.071 -4.215 1.00 98.25 101 ASP A O 1
ATOM 810 N N . VAL A 1 102 ? 9.067 -12.204 -5.474 1.00 98.50 102 VAL A N 1
ATOM 811 C CA . VAL A 1 102 ? 9.225 -11.267 -4.349 1.00 98.50 102 VAL A CA 1
ATOM 812 C C . VAL A 1 102 ? 7.993 -11.314 -3.447 1.00 98.50 102 VAL A C 1
ATOM 814 O O . VAL A 1 102 ? 8.116 -11.526 -2.240 1.00 98.50 102 VAL A O 1
ATOM 817 N N . LEU A 1 103 ? 6.791 -11.188 -4.016 1.00 98.62 103 LEU A N 1
ATOM 818 C CA . LEU A 1 103 ? 5.547 -11.228 -3.242 1.00 98.62 103 LEU A CA 1
ATOM 819 C C . LEU A 1 103 ? 5.332 -12.575 -2.544 1.00 98.62 103 LEU A C 1
ATOM 821 O O . LEU A 1 103 ? 4.894 -12.604 -1.395 1.00 98.62 103 LEU A O 1
ATOM 825 N N . THR A 1 104 ? 5.679 -13.685 -3.195 1.00 98.56 104 THR A N 1
ATOM 826 C CA . THR A 1 104 ? 5.578 -15.021 -2.591 1.00 98.56 104 THR A CA 1
ATOM 827 C C . THR A 1 104 ? 6.558 -15.183 -1.427 1.00 98.56 104 THR A C 1
ATOM 829 O O . THR A 1 104 ? 6.197 -15.748 -0.394 1.00 98.56 104 THR A O 1
ATOM 832 N N . ALA A 1 105 ? 7.781 -14.658 -1.545 1.00 98.62 105 ALA A N 1
ATOM 833 C CA . ALA A 1 105 ? 8.748 -14.662 -0.449 1.00 98.62 105 ALA A CA 1
ATOM 834 C C . ALA A 1 105 ? 8.257 -13.825 0.745 1.00 98.62 105 ALA A C 1
ATOM 836 O O . ALA A 1 105 ? 8.363 -14.256 1.896 1.00 98.62 105 ALA A O 1
ATOM 837 N N . ILE A 1 106 ? 7.651 -12.664 0.477 1.00 98.75 106 ILE A N 1
ATOM 838 C CA . ILE A 1 106 ? 7.004 -11.839 1.503 1.00 98.75 106 ILE A CA 1
ATOM 839 C C . ILE A 1 106 ? 5.859 -12.616 2.169 1.00 98.75 106 ILE A C 1
ATOM 841 O O . ILE A 1 106 ? 5.797 -12.664 3.398 1.00 98.75 106 ILE A O 1
ATOM 845 N N . ALA A 1 107 ? 5.001 -13.278 1.388 1.00 98.62 107 ALA A N 1
ATOM 846 C CA . ALA A 1 107 ? 3.893 -14.087 1.894 1.00 98.62 107 ALA A CA 1
ATOM 847 C C . ALA A 1 107 ? 4.383 -15.191 2.847 1.00 98.62 107 ALA A C 1
ATOM 849 O O . ALA A 1 107 ? 3.879 -15.315 3.967 1.00 98.62 107 ALA A O 1
ATOM 850 N N . ALA A 1 108 ? 5.430 -15.920 2.453 1.00 98.69 108 ALA A N 1
ATOM 851 C CA . ALA A 1 108 ? 6.063 -16.931 3.294 1.00 98.69 108 ALA A CA 1
ATOM 852 C C . ALA A 1 108 ? 6.584 -16.335 4.613 1.00 98.69 108 ALA A C 1
ATOM 854 O O . ALA A 1 108 ? 6.357 -16.900 5.684 1.00 98.69 108 ALA A O 1
ATOM 855 N N . SER A 1 109 ? 7.235 -15.166 4.557 1.00 98.50 109 SER A N 1
ATOM 856 C CA . SER A 1 109 ? 7.808 -14.506 5.740 1.00 98.50 109 SER A CA 1
ATOM 857 C C . SER A 1 109 ? 6.768 -14.128 6.801 1.00 98.50 109 SER A C 1
ATOM 859 O O . SER A 1 109 ? 7.084 -14.089 7.990 1.00 98.50 109 SER A O 1
ATOM 861 N N . VAL A 1 110 ? 5.515 -13.904 6.392 1.00 98.38 110 VAL A N 1
ATOM 862 C CA . VAL A 1 110 ? 4.403 -13.568 7.295 1.00 98.38 110 VAL A CA 1
ATOM 863 C C . VAL A 1 110 ? 3.519 -14.772 7.639 1.00 98.38 110 VAL A C 1
ATOM 865 O O . VAL A 1 110 ? 2.517 -14.619 8.346 1.00 98.38 110 VAL A O 1
ATOM 868 N N . GLY A 1 111 ? 3.909 -15.973 7.198 1.00 98.06 111 GLY A N 1
ATOM 869 C CA . GLY A 1 111 ? 3.266 -17.244 7.531 1.00 98.06 111 GLY A CA 1
ATOM 870 C C . GLY A 1 111 ? 2.093 -17.635 6.630 1.00 98.06 111 GLY A C 1
ATOM 871 O O . GLY A 1 111 ? 1.243 -18.404 7.073 1.00 98.06 111 GLY A O 1
ATOM 872 N N . LEU A 1 112 ? 2.017 -17.105 5.407 1.00 98.50 112 LEU A N 1
ATOM 873 C CA . LEU A 1 112 ? 1.071 -17.569 4.389 1.00 98.50 112 LEU A CA 1
ATOM 874 C C . LEU A 1 112 ? 1.648 -18.768 3.627 1.00 98.50 112 LEU A C 1
ATOM 876 O O . LEU A 1 112 ? 2.854 -18.848 3.393 1.00 98.50 112 LEU A O 1
ATOM 880 N N . GLU A 1 113 ? 0.776 -19.690 3.221 1.00 98.38 113 GLU A N 1
ATOM 881 C CA . GLU A 1 113 ? 1.153 -20.816 2.364 1.00 98.38 113 GLU A CA 1
ATOM 882 C C . GLU A 1 113 ? 1.410 -20.313 0.935 1.00 98.38 113 GLU A C 1
ATOM 884 O O . GLU A 1 113 ? 0.605 -19.565 0.373 1.00 98.38 113 GLU A O 1
ATOM 889 N N . THR A 1 114 ? 2.567 -20.665 0.377 1.00 98.06 114 THR A N 1
ATOM 890 C CA . THR A 1 114 ? 3.100 -20.064 -0.849 1.00 98.06 114 THR A CA 1
ATOM 891 C C . THR A 1 114 ? 2.349 -20.480 -2.104 1.00 98.06 114 THR A C 1
ATOM 893 O O . THR A 1 114 ? 2.148 -19.641 -2.980 1.00 98.06 114 THR A O 1
ATOM 896 N N . GLU A 1 115 ? 1.919 -21.736 -2.210 1.00 97.94 115 GLU A N 1
ATOM 897 C CA . GLU A 1 115 ? 1.198 -22.224 -3.390 1.00 97.94 115 GLU A CA 1
ATOM 898 C C . GLU A 1 115 ? -0.204 -21.611 -3.467 1.00 97.94 115 GLU A C 1
ATOM 900 O O . GLU A 1 115 ? -0.608 -21.096 -4.510 1.00 97.94 115 GLU A O 1
ATOM 905 N N . ALA A 1 116 ? -0.916 -21.562 -2.342 1.00 98.19 116 ALA A N 1
ATOM 906 C CA . ALA A 1 116 ? -2.206 -20.903 -2.212 1.00 98.19 116 ALA A CA 1
ATOM 907 C C . ALA A 1 116 ? -2.097 -19.393 -2.464 1.00 98.19 116 ALA A C 1
ATOM 909 O O . ALA A 1 116 ? -2.938 -18.830 -3.163 1.00 98.19 116 ALA A O 1
ATOM 910 N N . PHE A 1 117 ? -1.035 -18.744 -1.971 1.00 98.56 117 PHE A N 1
ATOM 911 C CA . PHE A 1 117 ? -0.768 -17.337 -2.272 1.00 98.56 117 PHE A CA 1
ATOM 912 C C . PHE A 1 117 ? -0.569 -17.112 -3.776 1.00 98.56 117 PHE A C 1
ATOM 914 O O . PHE A 1 117 ? -1.203 -16.234 -4.356 1.00 98.56 117 PHE A O 1
ATOM 921 N N . ARG A 1 118 ? 0.264 -17.926 -4.438 1.00 97.94 118 ARG A N 1
ATOM 922 C CA . ARG A 1 118 ? 0.483 -17.825 -5.890 1.00 97.94 118 ARG A CA 1
ATOM 923 C C . ARG A 1 118 ? -0.799 -18.047 -6.684 1.00 97.94 118 ARG A C 1
ATOM 925 O O . ARG A 1 118 ? -1.041 -17.307 -7.634 1.00 97.94 118 ARG A O 1
ATOM 932 N N . ALA A 1 119 ? -1.621 -19.020 -6.292 1.00 97.75 119 ALA A N 1
ATOM 933 C CA . ALA A 1 119 ? -2.919 -19.251 -6.918 1.00 97.75 119 ALA A CA 1
ATOM 934 C C . ALA A 1 119 ? -3.821 -18.010 -6.794 1.00 97.75 119 ALA A C 1
ATOM 936 O O . ALA A 1 119 ? -4.369 -17.540 -7.794 1.00 97.75 119 ALA A O 1
ATOM 937 N N . ALA A 1 120 ? -3.888 -17.427 -5.594 1.00 97.44 120 ALA A N 1
ATOM 938 C CA . ALA A 1 120 ? -4.685 -16.243 -5.300 1.00 97.44 120 ALA A CA 1
ATOM 939 C C . ALA A 1 120 ? -4.295 -15.007 -6.129 1.00 97.44 120 ALA A C 1
ATOM 941 O O . ALA A 1 120 ? -5.169 -14.230 -6.502 1.00 97.44 120 ALA A O 1
ATOM 942 N N . LEU A 1 121 ? -3.018 -14.839 -6.496 1.00 96.75 121 LEU A N 1
ATOM 943 C CA . LEU A 1 121 ? -2.572 -13.729 -7.358 1.00 96.75 121 LEU A CA 1
ATOM 944 C C . LEU A 1 121 ? -3.210 -13.742 -8.757 1.00 96.75 121 LEU A C 1
ATOM 946 O O . LEU A 1 121 ? -3.198 -12.725 -9.450 1.00 96.75 121 LEU A O 1
ATOM 950 N N . THR A 1 122 ? -3.751 -14.886 -9.177 1.00 94.88 122 THR A N 1
ATOM 951 C CA . THR A 1 122 ? -4.433 -15.060 -10.468 1.00 94.88 122 THR A CA 1
ATOM 952 C C . THR A 1 122 ? -5.928 -15.325 -10.333 1.00 94.88 122 THR A C 1
ATOM 954 O O . THR A 1 122 ? -6.612 -15.488 -11.343 1.00 94.88 122 THR A O 1
ATOM 957 N N . ASP A 1 123 ? -6.440 -15.357 -9.104 1.00 97.12 123 ASP A N 1
ATOM 958 C CA . ASP A 1 123 ? -7.853 -15.571 -8.828 1.00 97.12 123 ASP A CA 1
ATOM 959 C C . ASP A 1 123 ? -8.633 -14.257 -9.039 1.00 97.12 123 ASP A C 1
ATOM 961 O O . ASP A 1 123 ? -8.317 -13.242 -8.400 1.00 97.12 123 ASP A O 1
ATOM 965 N N . PRO A 1 124 ? -9.655 -14.246 -9.918 1.00 97.00 124 PRO A N 1
ATOM 966 C CA . PRO A 1 124 ? -10.500 -13.077 -10.135 1.00 97.00 124 PRO A CA 1
ATOM 967 C C . PRO A 1 124 ? -11.121 -12.519 -8.853 1.00 97.00 124 PRO A C 1
ATOM 969 O O . PRO A 1 124 ? -11.266 -11.306 -8.755 1.00 97.00 124 PRO A O 1
ATOM 972 N N . LEU A 1 125 ? -11.408 -13.360 -7.854 1.00 97.69 125 LEU A N 1
ATOM 973 C CA . LEU A 1 125 ? -12.021 -12.943 -6.591 1.00 97.69 125 LEU A CA 1
ATOM 974 C C . LEU A 1 125 ? -11.234 -11.820 -5.904 1.00 97.69 125 LEU A C 1
ATOM 976 O O . LEU A 1 125 ? -11.802 -10.824 -5.459 1.00 97.69 125 LEU A O 1
ATOM 980 N N . PHE A 1 126 ? -9.912 -11.967 -5.809 1.00 98.00 126 PHE A N 1
ATOM 981 C CA . PHE A 1 126 ? -9.073 -10.977 -5.133 1.00 98.00 126 PHE A CA 1
ATOM 982 C C . PHE A 1 126 ? -8.806 -9.759 -6.014 1.00 98.00 126 PHE A C 1
ATOM 984 O O . PHE A 1 126 ? -8.624 -8.659 -5.496 1.00 98.00 126 PHE A O 1
ATOM 991 N N . ALA A 1 127 ? -8.815 -9.928 -7.339 1.00 95.94 127 ALA A N 1
ATOM 992 C CA . ALA A 1 127 ? -8.760 -8.803 -8.261 1.00 95.94 127 ALA A CA 1
ATOM 993 C C . ALA A 1 127 ? -10.028 -7.940 -8.170 1.00 95.94 127 ALA A C 1
ATOM 995 O O . ALA A 1 127 ? -9.896 -6.721 -8.093 1.00 95.94 127 ALA A O 1
ATOM 996 N N . GLU A 1 128 ? -11.211 -8.553 -8.110 1.00 97.25 128 GLU A N 1
ATOM 997 C CA . GLU A 1 128 ? -12.497 -7.871 -7.928 1.00 97.25 128 GLU A CA 1
ATOM 998 C C . GLU A 1 128 ? -12.548 -7.136 -6.582 1.00 97.25 128 GLU A C 1
ATOM 1000 O O . GLU A 1 128 ? -12.917 -5.968 -6.540 1.00 97.25 128 GLU A O 1
ATOM 1005 N N . ALA A 1 129 ? -12.045 -7.743 -5.502 1.00 97.19 129 ALA A N 1
ATOM 1006 C CA . ALA A 1 129 ? -11.959 -7.076 -4.200 1.00 97.19 129 ALA A CA 1
ATOM 1007 C C . ALA A 1 129 ? -11.064 -5.815 -4.206 1.00 97.19 129 ALA A C 1
ATOM 1009 O O . ALA A 1 129 ? -11.292 -4.888 -3.429 1.00 97.19 129 ALA A O 1
ATOM 1010 N N . VAL A 1 130 ? -10.037 -5.758 -5.065 1.00 96.69 130 VAL A N 1
ATOM 1011 C CA . VAL A 1 130 ? -9.249 -4.529 -5.278 1.00 96.69 130 VAL A CA 1
ATOM 1012 C C . VAL A 1 130 ? -10.062 -3.488 -6.051 1.00 96.69 130 VAL A C 1
ATOM 1014 O O . VAL A 1 130 ? -9.992 -2.302 -5.729 1.00 96.69 130 VAL A O 1
ATOM 1017 N N . ASP A 1 131 ? -10.835 -3.908 -7.054 1.00 95.50 131 ASP A N 1
ATOM 1018 C CA . ASP A 1 131 ? -11.693 -2.999 -7.823 1.00 95.50 131 ASP A CA 1
ATOM 1019 C C . ASP A 1 131 ? -12.808 -2.398 -6.961 1.00 95.50 131 ASP A C 1
ATOM 1021 O O . ASP A 1 131 ? -13.086 -1.203 -7.080 1.00 95.50 131 ASP A O 1
ATOM 1025 N N . ASP A 1 132 ? -13.378 -3.180 -6.045 1.00 96.00 132 ASP A N 1
ATOM 1026 C CA . ASP A 1 132 ? -14.383 -2.720 -5.086 1.00 96.00 132 ASP A CA 1
ATOM 1027 C C . ASP A 1 132 ? -13.831 -1.628 -4.158 1.00 96.00 132 ASP A C 1
ATOM 1029 O O . ASP A 1 132 ? -14.474 -0.592 -3.975 1.00 96.00 132 ASP A O 1
ATOM 1033 N N . ASP A 1 133 ? -12.612 -1.797 -3.632 1.00 95.38 133 ASP A N 1
ATOM 1034 C CA . ASP A 1 133 ? -11.948 -0.765 -2.823 1.00 95.38 133 ASP A CA 1
ATOM 1035 C C . ASP A 1 133 ? -11.718 0.529 -3.621 1.00 95.38 133 ASP A C 1
ATOM 1037 O O . ASP A 1 133 ? -11.957 1.634 -3.124 1.00 95.38 133 ASP A O 1
ATOM 1041 N N . ILE A 1 134 ? -11.271 0.412 -4.876 1.00 93.25 134 ILE A N 1
ATOM 1042 C CA . ILE A 1 134 ? -11.030 1.565 -5.754 1.00 93.25 134 ILE A CA 1
ATOM 1043 C C . ILE A 1 134 ? -12.351 2.280 -6.069 1.00 93.25 134 ILE A C 1
ATOM 1045 O O . ILE A 1 134 ? -12.414 3.513 -6.027 1.00 93.25 134 ILE A O 1
ATOM 1049 N N . ALA A 1 135 ? -13.417 1.529 -6.352 1.00 92.50 135 ALA A N 1
ATOM 1050 C CA . ALA A 1 135 ? -14.748 2.073 -6.593 1.00 92.50 135 ALA A CA 1
ATOM 1051 C C . ALA A 1 135 ? -15.299 2.779 -5.346 1.00 92.50 135 ALA A C 1
ATOM 1053 O O . ALA A 1 135 ? -15.847 3.880 -5.445 1.00 92.50 135 ALA A O 1
ATOM 1054 N N . GLN A 1 136 ? -15.096 2.194 -4.166 1.00 91.50 136 GLN A N 1
ATOM 1055 C CA . GLN A 1 136 ? -15.470 2.797 -2.894 1.00 91.50 136 GLN A CA 1
ATOM 1056 C C . GLN A 1 136 ? -14.698 4.102 -2.646 1.00 91.50 136 GLN A C 1
ATOM 1058 O O . GLN A 1 136 ? -15.302 5.127 -2.323 1.00 91.50 136 GLN A O 1
ATOM 1063 N N . ALA A 1 137 ? -13.381 4.113 -2.861 1.00 90.81 137 ALA A N 1
ATOM 1064 C CA . ALA A 1 137 ? -12.561 5.317 -2.764 1.00 90.81 137 ALA A CA 1
ATOM 1065 C C . ALA A 1 137 ? -13.052 6.424 -3.716 1.00 90.81 137 ALA A C 1
ATOM 1067 O O . ALA A 1 137 ? -13.165 7.587 -3.317 1.00 90.81 137 ALA A O 1
ATOM 1068 N N . ALA A 1 138 ? -13.414 6.071 -4.951 1.00 89.25 138 ALA A N 1
ATOM 1069 C CA . ALA A 1 138 ? -13.992 7.012 -5.906 1.00 89.25 138 ALA A CA 1
ATOM 1070 C C . ALA A 1 138 ? -15.348 7.567 -5.432 1.00 89.25 138 ALA A C 1
ATOM 1072 O O . ALA A 1 138 ? -15.587 8.770 -5.549 1.00 89.25 138 ALA A O 1
ATOM 1073 N N . ALA A 1 139 ? -16.210 6.732 -4.839 1.00 89.94 139 ALA A N 1
ATOM 1074 C CA . ALA A 1 139 ? -17.494 7.157 -4.274 1.00 89.94 139 ALA A CA 1
ATOM 1075 C C . ALA A 1 139 ? -17.330 8.145 -3.104 1.00 89.94 139 ALA A C 1
ATOM 1077 O O . ALA A 1 139 ? -18.135 9.064 -2.949 1.00 89.94 139 ALA A O 1
ATOM 1078 N N . TYR A 1 140 ? -16.252 8.012 -2.329 1.00 87.25 140 TYR A N 1
ATOM 1079 C CA . TYR A 1 140 ? -15.863 8.971 -1.291 1.00 87.25 140 TYR A CA 1
ATOM 1080 C C . TYR A 1 140 ? -15.152 10.225 -1.833 1.00 87.25 140 TYR A C 1
ATOM 1082 O O . TYR A 1 140 ? -14.832 11.132 -1.064 1.00 87.25 140 TYR A O 1
ATOM 1090 N N . GLY A 1 141 ? -14.912 10.312 -3.144 1.00 86.62 141 GLY A N 1
ATOM 1091 C CA . GLY A 1 141 ? -14.267 11.457 -3.785 1.00 86.62 141 GLY A CA 1
ATOM 1092 C C . GLY A 1 141 ? -12.749 11.511 -3.599 1.00 86.62 141 GLY A C 1
ATOM 1093 O O . GLY A 1 141 ? -12.165 12.591 -3.714 1.00 86.62 141 GLY A O 1
ATOM 1094 N N . LEU A 1 142 ? -12.096 10.380 -3.303 1.00 88.69 142 LEU A N 1
ATOM 1095 C CA . LEU A 1 142 ? -10.639 10.320 -3.185 1.00 88.69 142 LEU A CA 1
ATOM 1096 C C . LEU A 1 142 ? -9.988 10.579 -4.546 1.00 88.69 142 LEU A C 1
ATOM 1098 O O . LEU A 1 142 ? -10.403 10.054 -5.575 1.00 88.69 142 LEU A O 1
ATOM 1102 N N . GLN A 1 143 ? -8.931 11.389 -4.529 1.00 81.81 143 GLN A N 1
ATOM 1103 C CA . GLN A 1 143 ? -8.126 11.715 -5.714 1.00 81.81 143 GLN A CA 1
ATOM 1104 C C . GLN A 1 143 ? -6.639 11.393 -5.514 1.00 81.81 143 GLN A C 1
ATOM 1106 O O . GLN A 1 143 ? -5.810 11.668 -6.380 1.00 81.81 143 GLN A O 1
ATOM 1111 N N . GLY A 1 144 ? -6.278 10.834 -4.359 1.00 84.00 144 GLY A N 1
ATOM 1112 C CA . GLY A 1 144 ? -4.902 10.528 -4.009 1.00 84.00 144 GLY A CA 1
ATOM 1113 C C . GLY A 1 144 ? -4.783 9.875 -2.639 1.00 84.00 144 GLY A C 1
ATOM 1114 O O . GLY A 1 144 ? -5.725 9.879 -1.847 1.00 84.00 144 GLY A O 1
ATOM 1115 N N . VAL A 1 145 ? -3.598 9.329 -2.378 1.00 89.62 145 VAL A N 1
ATOM 1116 C CA . VAL A 1 145 ? -3.250 8.614 -1.146 1.00 89.62 145 VAL A CA 1
ATOM 1117 C C . V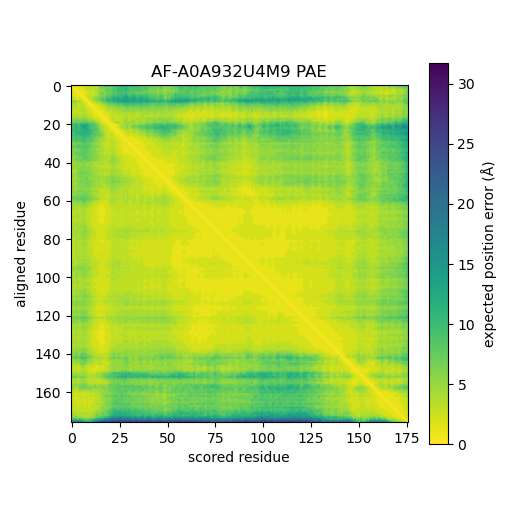AL A 1 145 ? -1.983 9.199 -0.502 1.00 89.62 145 VAL A C 1
ATOM 1119 O O . VAL A 1 145 ? -1.172 9.805 -1.210 1.00 89.62 145 VAL A O 1
ATOM 1122 N N . PRO A 1 146 ? -1.779 9.021 0.819 1.00 88.31 146 PRO A N 1
ATOM 1123 C CA . PRO A 1 146 ? -2.707 8.390 1.764 1.00 88.31 146 PRO A CA 1
ATOM 1124 C C . PRO A 1 146 ? -3.963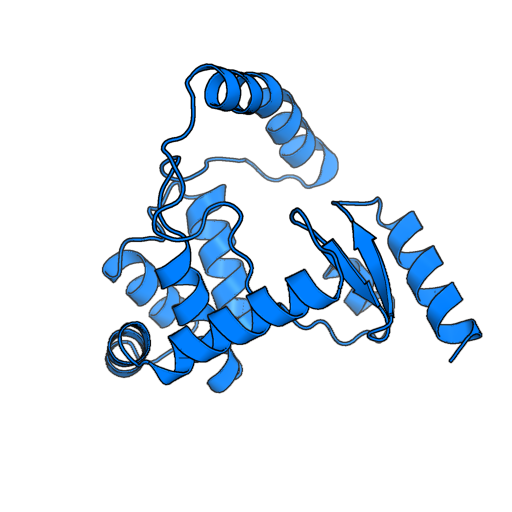 9.242 1.988 1.00 88.31 146 PRO A C 1
ATOM 1126 O O . PRO A 1 146 ? -3.925 10.462 1.854 1.00 88.31 146 PRO A O 1
ATOM 1129 N N . ALA A 1 147 ? -5.075 8.592 2.311 1.00 90.19 147 ALA A N 1
ATOM 1130 C CA . ALA A 1 147 ? -6.329 9.219 2.707 1.00 90.19 147 ALA A CA 1
ATOM 1131 C C . ALA A 1 147 ? -6.969 8.354 3.796 1.00 90.19 147 ALA A C 1
ATOM 1133 O O . ALA A 1 147 ? -6.853 7.131 3.756 1.00 90.19 147 ALA A O 1
ATOM 1134 N N . LEU A 1 148 ? -7.602 8.986 4.779 1.00 89.75 148 LEU A N 1
ATOM 1135 C CA . LEU A 1 148 ? -8.233 8.303 5.906 1.00 89.75 148 LEU A CA 1
ATOM 1136 C C . LEU A 1 148 ? -9.721 8.624 5.923 1.00 89.75 148 LEU A C 1
ATOM 1138 O O . LEU A 1 148 ? -10.104 9.776 5.733 1.00 89.75 148 LEU A O 1
ATOM 1142 N N . ILE A 1 149 ? -10.550 7.616 6.176 1.00 88.25 149 ILE A N 1
ATOM 1143 C CA . ILE A 1 149 ? -11.996 7.774 6.314 1.00 88.25 149 ILE A CA 1
ATOM 1144 C C . ILE A 1 149 ? -12.367 7.360 7.732 1.00 88.25 149 ILE A C 1
ATOM 1146 O O . ILE A 1 149 ? -12.127 6.226 8.134 1.00 88.25 149 ILE A O 1
ATOM 1150 N N . PHE A 1 150 ? -12.948 8.280 8.497 1.00 86.69 150 PHE A N 1
ATOM 1151 C CA . PHE A 1 150 ? -13.424 8.006 9.850 1.00 86.69 150 PHE A CA 1
ATOM 1152 C C . PHE A 1 150 ? -14.945 7.861 9.858 1.00 86.69 150 PHE A C 1
ATOM 1154 O O . PHE A 1 150 ? -15.654 8.706 9.302 1.00 86.69 150 PHE A O 1
ATOM 1161 N N . GLY A 1 151 ? -15.436 6.794 10.497 1.00 84.06 151 GLY A N 1
ATOM 1162 C CA . GLY A 1 151 ? -16.868 6.511 10.641 1.00 84.06 151 GLY A CA 1
ATOM 1163 C C . GLY A 1 151 ? -17.626 6.521 9.312 1.00 84.06 151 GLY A C 1
ATOM 1164 O O . GLY A 1 151 ? -18.710 7.094 9.255 1.00 84.06 151 GLY A O 1
ATOM 1165 N N . GLU A 1 152 ? -17.000 6.006 8.244 1.00 83.31 152 GLU A N 1
ATOM 1166 C CA . GLU A 1 152 ? -17.563 5.928 6.881 1.00 83.31 152 GLU A CA 1
ATOM 1167 C C . GLU A 1 152 ? -18.053 7.273 6.307 1.00 83.31 152 GLU A C 1
ATOM 1169 O O . GLU A 1 152 ? -18.870 7.325 5.390 1.00 83.31 152 GLU A O 1
ATOM 1174 N N . LYS A 1 153 ? -17.584 8.400 6.857 1.00 81.25 153 LYS A N 1
ATOM 1175 C CA . LYS A 1 153 ? -18.154 9.719 6.548 1.00 81.25 153 LYS A CA 1
ATOM 1176 C C . LYS A 1 153 ? -17.130 10.836 6.457 1.00 81.25 153 LYS A C 1
ATOM 1178 O O . LYS A 1 153 ? -17.280 11.742 5.639 1.00 81.25 153 LYS A O 1
ATOM 1183 N N . TYR A 1 154 ? -16.117 10.820 7.316 1.00 83.75 154 TYR A N 1
ATOM 1184 C CA . TYR A 1 154 ? -15.169 11.922 7.433 1.00 83.75 154 TYR A CA 1
ATOM 1185 C C . TYR A 1 154 ? -13.878 11.592 6.692 1.00 83.75 154 TYR A C 1
ATOM 1187 O O . TYR A 1 154 ? -13.026 10.876 7.214 1.00 83.75 154 TYR A O 1
ATOM 1195 N N . LEU A 1 155 ? -13.743 12.131 5.479 1.00 86.69 155 LEU A N 1
ATOM 1196 C CA . LEU A 1 155 ? -12.527 12.034 4.677 1.00 86.69 155 LEU A CA 1
ATOM 1197 C C . LEU A 1 155 ? -11.470 13.041 5.151 1.00 86.69 155 LEU A C 1
ATOM 1199 O O . LEU A 1 155 ? -11.706 14.249 5.166 1.00 86.69 155 LEU A O 1
ATOM 1203 N N . VAL A 1 156 ? -10.281 12.539 5.464 1.00 86.81 156 VAL A N 1
ATOM 1204 C CA . VAL A 1 156 ? -9.074 13.311 5.765 1.00 86.81 156 VAL A CA 1
ATOM 1205 C C . VAL A 1 156 ? -8.024 12.990 4.694 1.00 86.81 156 VAL A C 1
ATOM 1207 O O . VAL A 1 156 ? -7.424 11.912 4.732 1.00 86.81 156 VAL A O 1
ATOM 1210 N N . PRO A 1 157 ? -7.811 13.877 3.705 1.00 85.81 157 PRO A N 1
ATOM 1211 C CA . PRO A 1 157 ? -6.847 13.638 2.641 1.00 85.81 157 PRO A CA 1
ATOM 1212 C C . PRO A 1 157 ? -5.413 13.926 3.102 1.00 85.81 157 PRO A C 1
ATOM 1214 O O . PRO A 1 157 ? -5.132 14.952 3.724 1.00 85.81 157 PRO A O 1
ATOM 1217 N N . GLY A 1 158 ? -4.484 13.059 2.709 1.00 83.38 158 GLY A N 1
ATOM 1218 C CA . GLY A 1 158 ? -3.053 13.222 2.929 1.00 83.38 158 GLY A CA 1
ATOM 1219 C C . GLY A 1 158 ? -2.549 12.709 4.278 1.00 83.38 158 GLY A C 1
ATOM 1220 O O . GLY A 1 158 ? -3.296 12.326 5.177 1.00 83.38 158 GLY A O 1
ATOM 1221 N N . ALA A 1 159 ? -1.222 12.720 4.415 1.00 83.50 159 ALA A N 1
ATOM 1222 C CA . ALA A 1 159 ? -0.549 12.420 5.671 1.00 83.50 159 ALA A CA 1
ATOM 1223 C C . ALA A 1 159 ? -0.608 13.654 6.582 1.00 83.50 159 ALA A C 1
ATOM 1225 O O . ALA A 1 159 ? 0.189 14.585 6.434 1.00 83.50 159 ALA A O 1
ATOM 1226 N N . VAL A 1 160 ? -1.571 13.673 7.502 1.00 85.06 160 VAL A N 1
ATOM 1227 C CA . VAL A 1 160 ? -1.731 14.754 8.485 1.00 85.06 160 VAL A CA 1
ATOM 1228 C C . VAL A 1 160 ? -0.982 14.442 9.792 1.00 85.06 160 VAL A C 1
ATOM 1230 O O . VAL A 1 160 ? -0.731 13.270 10.089 1.00 85.06 160 VAL A O 1
ATOM 1233 N N . PRO A 1 161 ? -0.605 15.464 10.585 1.00 86.00 161 PRO A N 1
ATOM 1234 C CA . PRO A 1 161 ? 0.019 15.266 11.891 1.00 86.00 161 PRO A CA 1
ATOM 1235 C C . PRO A 1 161 ? -0.830 14.410 12.835 1.00 86.00 161 PRO A C 1
ATOM 1237 O O . PRO A 1 161 ? -2.060 14.394 12.753 1.00 86.00 161 PRO A O 1
ATOM 1240 N N . TYR A 1 162 ? -0.168 13.737 13.777 1.00 85.69 162 TYR A N 1
ATOM 1241 C CA . TYR A 1 162 ? -0.827 12.873 14.759 1.00 85.69 162 TYR A CA 1
ATOM 1242 C C . TYR A 1 162 ? -1.891 13.628 15.566 1.00 85.69 162 TYR A C 1
ATOM 1244 O O . TYR A 1 162 ? -2.990 13.126 15.781 1.00 85.69 162 TYR A O 1
ATOM 1252 N N . GLU A 1 163 ? -1.599 14.867 15.945 1.00 86.69 163 GLU A N 1
ATOM 1253 C CA . GLU A 1 163 ? -2.486 15.736 16.713 1.00 86.69 163 GLU A CA 1
ATOM 1254 C C . GLU A 1 163 ? -3.776 16.038 15.938 1.00 86.69 163 GLU A C 1
ATOM 1256 O O . GLU A 1 163 ? -4.858 16.072 16.522 1.00 86.69 163 GLU A O 1
ATOM 1261 N N . THR A 1 164 ? -3.683 16.189 14.612 1.00 87.38 164 THR A N 1
ATOM 1262 C CA . THR A 1 164 ? -4.849 16.352 13.735 1.00 87.38 164 THR A CA 1
ATOM 1263 C C . THR A 1 164 ? -5.694 15.082 13.702 1.00 87.38 164 THR A C 1
ATOM 1265 O O . THR A 1 164 ? -6.916 15.167 13.780 1.00 87.38 164 THR A O 1
ATOM 1268 N N . LEU A 1 165 ? -5.069 13.901 13.644 1.00 88.62 165 LEU A N 1
ATOM 1269 C CA . LEU A 1 165 ? -5.795 12.626 13.688 1.00 88.62 165 LEU A CA 1
ATOM 1270 C C . LEU A 1 165 ? -6.569 12.458 14.999 1.00 88.62 165 LEU A C 1
ATOM 1272 O O . LEU A 1 165 ? -7.732 12.066 14.970 1.00 88.62 165 LEU A O 1
ATOM 1276 N N . VAL A 1 166 ? -5.955 12.805 16.135 1.00 88.19 166 VAL A N 1
ATOM 1277 C CA . VAL A 1 166 ? -6.610 12.761 17.454 1.00 88.19 166 VAL A CA 1
ATOM 1278 C C . VAL A 1 166 ? -7.835 13.676 17.487 1.00 88.19 166 VAL A C 1
ATOM 1280 O O . VAL A 1 166 ? -8.906 13.249 17.908 1.00 88.19 166 VAL A O 1
ATOM 1283 N N . GLN A 1 167 ? -7.715 14.910 16.987 1.00 88.31 167 GLN A N 1
ATOM 1284 C CA . GLN A 1 167 ? -8.846 15.844 16.925 1.00 88.31 167 GLN A CA 1
ATOM 1285 C C . GLN A 1 167 ? -10.010 15.296 16.092 1.00 88.31 167 GLN A C 1
ATOM 1287 O O . GLN A 1 167 ? -11.166 15.445 16.486 1.00 88.31 167 GLN A O 1
ATOM 1292 N N . VAL A 1 168 ? -9.716 14.647 14.962 1.00 87.56 168 VAL A N 1
ATOM 1293 C CA . VAL A 1 168 ? -10.745 14.024 14.119 1.00 87.56 168 VAL A CA 1
ATOM 1294 C C . VAL A 1 168 ? -11.427 12.877 14.861 1.00 87.56 168 VAL A C 1
ATOM 1296 O O . VAL A 1 168 ? -12.653 12.845 14.903 1.00 87.56 168 VAL A O 1
ATOM 1299 N N . VAL A 1 169 ? -10.666 11.974 15.490 1.00 88.06 169 VAL A N 1
ATOM 1300 C CA . VAL A 1 169 ? -11.223 10.843 16.255 1.00 88.06 169 VAL A CA 1
ATOM 1301 C C . VAL A 1 169 ? -12.169 11.324 17.355 1.00 88.06 169 VAL A C 1
ATOM 1303 O O . VAL A 1 169 ? -13.287 10.821 17.465 1.00 88.06 169 VAL A O 1
ATOM 1306 N N . GLU A 1 170 ? -11.757 12.317 18.140 1.00 88.12 170 GLU A N 1
ATOM 1307 C CA . GLU A 1 170 ? -12.577 12.847 19.233 1.00 88.12 170 GLU A CA 1
ATOM 1308 C C . GLU A 1 170 ? -13.841 13.554 18.722 1.00 88.12 170 GLU A C 1
ATOM 1310 O O . GLU A 1 170 ? -14.922 13.397 19.291 1.00 88.12 170 GLU A O 1
ATOM 1315 N N . GLU A 1 171 ? -13.753 14.261 17.594 1.00 86.75 171 GLU A N 1
ATOM 1316 C CA . GLU A 1 171 ? -14.920 14.881 16.964 1.00 86.75 171 GLU A CA 1
ATOM 1317 C C . GLU A 1 171 ? -15.906 13.843 16.400 1.00 86.75 171 GLU A C 1
ATOM 1319 O O . GLU A 1 171 ? -17.120 14.041 16.499 1.00 86.75 171 GLU A O 1
ATOM 1324 N N . VAL A 1 172 ? -15.416 12.729 15.841 1.00 86.56 172 VAL A N 1
ATOM 1325 C CA . VAL A 1 172 ? -16.270 11.621 15.382 1.00 86.56 172 VAL A CA 1
ATOM 1326 C C . VAL A 1 172 ? -16.982 10.966 16.563 1.00 86.56 172 VAL A C 1
ATOM 1328 O O . VAL A 1 172 ? -18.201 10.820 16.509 1.00 86.56 172 VAL A O 1
ATOM 1331 N N . LYS A 1 173 ? -16.267 10.655 17.653 1.00 84.31 173 LYS A N 1
ATOM 1332 C CA . LYS A 1 173 ? -16.862 10.081 18.875 1.00 84.31 173 LYS A CA 1
ATOM 1333 C C . LYS A 1 173 ? -17.914 10.981 19.515 1.00 84.31 173 LYS A C 1
ATOM 1335 O O . LYS A 1 173 ? -18.857 10.486 20.108 1.00 84.31 173 LYS A O 1
ATOM 1340 N N . ARG A 1 174 ? -17.751 12.304 19.431 1.00 84.38 174 ARG A N 1
ATOM 1341 C CA . ARG A 1 174 ? -18.721 13.264 19.978 1.00 84.38 174 ARG A CA 1
ATOM 1342 C C . ARG A 1 174 ? -20.024 13.315 19.172 1.00 84.38 174 ARG A C 1
ATOM 1344 O O . ARG A 1 174 ? -21.047 13.748 19.697 1.00 84.38 174 ARG A O 1
ATOM 1351 N N . LYS A 1 175 ? -19.964 12.981 17.880 1.00 76.75 175 LYS A N 1
ATOM 1352 C CA . LYS A 1 175 ? -21.075 13.112 16.922 1.00 76.75 175 LYS A CA 1
ATOM 1353 C C . LYS A 1 175 ? -21.789 11.794 16.604 1.00 76.75 175 LYS A C 1
ATOM 1355 O O . LYS A 1 175 ? -22.838 11.862 15.962 1.00 76.75 175 LYS A O 1
ATOM 1360 N N . GLY A 1 176 ? -21.209 10.654 16.972 1.00 62.09 176 GLY A N 1
ATOM 1361 C CA . GLY A 1 176 ? -21.812 9.318 16.892 1.00 62.09 176 GLY A CA 1
ATOM 1362 C C . GLY A 1 176 ? -22.332 8.872 18.247 1.00 62.09 176 GLY A C 1
ATOM 1363 O O . GLY A 1 176 ? -23.341 8.140 18.251 1.00 62.09 176 GLY A O 1
#

Mean predicted aligned error: 4.45 Å

Foldseek 3Di:
DVVCVVVDVDDDDDAAADLAAPPRDDQDPVNVVVCVVCVVVVQVCCCPVPVDHWDFADPPADCLLLQLLLLVCVVVVRNVVLVVLLCCCGTPVRDRNNDLVVSLVSCVVSPHDSVVSSVSSPDVVSSVSNVVSHVLCVVVVDNDDDWDDDPSHDIDHDDDDPVVVVVVNVVSVVVD

Secondary structure (DSSP, 8-state):
-HHHHHHS----------SS-TTPPPPPHHHHHHHHHHHHHHHHHHHHHH-PPP----TT---HHHHHHHHHHHHTT-HHHHHHHHHHHHHTT---TT-HHHHHHHHHHTT--HHHHHHHTT-HHHHHHHHHHHHHHHHTT--SSSEEEETTTEEEES---HHHHHHHHHHHHHH-